Protein AF-A0A1H0BKD2-F1 (afdb_monomer)

Secondary structure (DSSP, 8-state):
-HHHHHHHHHHHHHHHS-------SHHHHHHHHHHHHHS-----HHHHHHHHHHHHHHHHHHHHHHHHHHHHHHHHHHHHHHHHHHHHHHHHHHHHHHHHHHHHHHHHHHHHHHHHHHHHHHHHHHHHHHHHHHHHHHHHHHHHHTSSS--------------------------TT--EEEETTTEEE-TTSTTGGG---EEEEESSHHHHHHTT-BPPP-

Radius of gyration: 58.03 Å; Cα contacts (8 Å, |Δi|>4): 80; chains: 1; bounding box: 149×28×132 Å

Solvent-accessible surface area (backbone atoms only — not comparable to full-atom values): 13424 Å² total; per-residue (Å²): 113,69,69,61,55,54,51,54,52,51,54,49,52,61,63,68,72,64,76,83,80,94,76,78,83,63,62,62,58,53,52,54,50,53,53,52,52,69,76,60,69,89,83,50,76,65,58,55,52,52,49,50,54,52,48,53,52,48,52,55,50,52,50,56,50,48,55,51,49,53,51,53,50,54,51,49,51,54,48,51,52,51,50,54,53,50,54,54,51,50,51,52,52,49,55,51,51,54,54,49,51,53,51,52,56,51,51,53,55,50,51,54,51,51,54,51,50,52,58,50,52,52,54,51,50,54,52,49,52,52,52,49,56,50,50,53,53,54,50,52,52,56,52,61,72,60,66,83,72,80,92,75,90,80,92,82,82,88,82,87,84,87,82,87,81,89,83,85,85,88,84,67,95,66,66,80,84,28,69,24,42,27,30,78,87,41,33,44,32,46,80,89,43,100,55,37,90,73,63,81,58,67,74,46,62,26,81,45,70,66,60,34,44,75,73,64,28,38,77,72,85,131

InterPro domains:
  IPR060390 ArfC-like, C-terminal domain [PF27542] (180-218)

Structure (mmCIF, N/CA/C/O backbone):
data_AF-A0A1H0BKD2-F1
#
_entry.id   AF-A0A1H0BKD2-F1
#
loop_
_atom_site.group_PDB
_atom_site.id
_atom_site.type_symbol
_atom_site.label_atom_id
_atom_site.label_alt_id
_atom_site.label_comp_id
_atom_site.label_asym_id
_atom_site.label_entity_id
_atom_site.label_seq_id
_atom_site.pdbx_PDB_ins_code
_atom_site.Cartn_x
_atom_site.Cartn_y
_atom_site.Cartn_z
_atom_site.occupancy
_atom_site.B_iso_or_equiv
_atom_site.auth_seq_id
_atom_site.auth_comp_id
_atom_site.auth_asym_id
_atom_site.auth_atom_id
_atom_site.pdbx_PDB_model_num
ATOM 1 N N . MET A 1 1 ? 57.795 -5.519 -47.478 1.00 57.06 1 MET A N 1
ATOM 2 C CA . MET A 1 1 ? 59.117 -5.162 -46.909 1.00 57.06 1 MET A CA 1
ATOM 3 C C . MET A 1 1 ? 60.294 -5.663 -47.746 1.00 57.06 1 MET A C 1
ATOM 5 O O . MET A 1 1 ? 61.177 -4.866 -48.020 1.00 57.06 1 MET A O 1
ATOM 9 N N . ILE A 1 2 ? 60.297 -6.916 -48.220 1.00 66.31 2 ILE A N 1
ATOM 10 C CA . ILE A 1 2 ? 61.427 -7.507 -48.975 1.00 66.31 2 ILE A CA 1
ATOM 11 C C . ILE A 1 2 ? 61.772 -6.728 -50.264 1.00 66.31 2 ILE A C 1
ATOM 13 O O . ILE A 1 2 ? 62.941 -6.483 -50.533 1.00 66.31 2 ILE A O 1
ATOM 17 N N . GLY A 1 3 ? 60.774 -6.238 -51.012 1.00 65.62 3 GLY A N 1
ATOM 18 C CA . GLY A 1 3 ? 61.014 -5.465 -52.244 1.00 65.62 3 GLY A CA 1
ATOM 19 C C . GLY A 1 3 ? 61.706 -4.107 -52.041 1.00 65.62 3 GLY A C 1
ATOM 20 O O . GLY A 1 3 ? 62.496 -3.697 -52.884 1.00 65.62 3 GLY A O 1
ATOM 21 N N . LEU A 1 4 ? 61.474 -3.435 -50.905 1.00 68.62 4 LEU A N 1
ATOM 22 C CA . LEU A 1 4 ? 62.118 -2.152 -50.574 1.00 68.62 4 LEU A CA 1
ATOM 23 C C . LEU A 1 4 ? 63.604 -2.339 -50.244 1.00 68.62 4 LEU A C 1
ATOM 25 O O . LEU A 1 4 ? 64.438 -1.530 -50.642 1.00 68.62 4 LEU A O 1
ATOM 29 N N . ILE A 1 5 ? 63.928 -3.440 -49.562 1.00 75.25 5 ILE A N 1
ATOM 30 C CA . ILE A 1 5 ? 65.300 -3.789 -49.182 1.00 75.25 5 ILE A CA 1
ATOM 31 C C . ILE A 1 5 ? 66.110 -4.167 -50.428 1.00 75.25 5 ILE A C 1
ATOM 33 O O . ILE A 1 5 ? 67.219 -3.672 -50.602 1.00 75.25 5 ILE A O 1
ATOM 37 N N . VAL A 1 6 ? 65.539 -4.962 -51.340 1.00 77.12 6 VAL A N 1
ATOM 38 C CA . VAL A 1 6 ? 66.205 -5.348 -52.599 1.00 77.12 6 VAL A CA 1
ATOM 39 C C . VAL A 1 6 ? 66.411 -4.138 -53.525 1.00 77.12 6 VAL A C 1
ATOM 41 O O . VAL A 1 6 ? 67.468 -4.014 -54.143 1.00 77.12 6 VAL A O 1
ATOM 44 N N . GLY A 1 7 ? 65.451 -3.206 -53.572 1.00 76.12 7 GLY A N 1
ATOM 45 C CA . GLY A 1 7 ? 65.563 -1.974 -54.362 1.00 76.12 7 GLY A CA 1
ATOM 46 C C . GLY A 1 7 ? 66.660 -1.020 -53.869 1.00 76.12 7 GLY A C 1
ATOM 47 O O . GLY A 1 7 ? 67.439 -0.511 -54.675 1.00 76.12 7 GLY A O 1
ATOM 48 N N . LEU A 1 8 ? 66.776 -0.822 -52.551 1.00 76.31 8 LEU A N 1
ATOM 49 C CA . LEU A 1 8 ? 67.842 -0.006 -51.949 1.00 76.31 8 LEU A CA 1
ATOM 50 C C . LEU A 1 8 ? 69.232 -0.622 -52.153 1.00 76.31 8 LEU A C 1
ATOM 52 O O . LEU A 1 8 ? 70.200 0.100 -52.398 1.00 76.31 8 LEU A O 1
ATOM 56 N N . LEU A 1 9 ? 69.325 -1.953 -52.104 1.00 76.00 9 LEU A N 1
ATOM 57 C CA . LEU A 1 9 ? 70.583 -2.675 -52.285 1.00 76.00 9 LEU A CA 1
ATOM 58 C C . LEU A 1 9 ? 71.091 -2.574 -53.734 1.00 76.00 9 LEU A C 1
ATOM 60 O O . LEU A 1 9 ? 72.276 -2.333 -53.955 1.00 76.00 9 LEU A O 1
ATOM 64 N N . LEU A 1 10 ? 70.195 -2.648 -54.725 1.00 72.44 10 LEU A N 1
ATOM 65 C CA . LEU A 1 10 ? 70.534 -2.424 -56.137 1.00 72.44 10 LEU A CA 1
ATOM 66 C C . LEU A 1 10 ? 70.963 -0.974 -56.420 1.00 72.44 10 LEU A C 1
ATOM 68 O O . LEU A 1 10 ? 71.927 -0.754 -57.153 1.00 72.44 10 LEU A O 1
ATOM 72 N N . LEU A 1 11 ? 70.312 0.016 -55.800 1.00 66.75 11 LEU A N 1
ATOM 73 C CA . LEU A 1 11 ? 70.680 1.435 -55.923 1.00 66.75 11 LEU A CA 1
ATOM 74 C C . LEU A 1 11 ? 72.071 1.747 -55.351 1.00 66.75 11 LEU A C 1
ATOM 76 O O . LEU A 1 11 ? 72.800 2.578 -55.903 1.00 66.75 11 LEU A O 1
ATOM 80 N N . LEU A 1 12 ? 72.458 1.071 -54.268 1.00 70.62 12 LEU A N 1
ATOM 81 C CA . LEU A 1 12 ? 73.800 1.181 -53.697 1.00 70.62 12 LEU A CA 1
ATOM 82 C C . LEU A 1 12 ? 74.860 0.519 -54.587 1.00 70.62 12 LEU A C 1
ATOM 84 O O . LEU A 1 12 ? 75.920 1.106 -54.799 1.00 70.62 12 LEU A O 1
ATOM 88 N N . ILE A 1 13 ? 74.566 -0.646 -55.172 1.00 69.12 13 ILE A N 1
ATOM 89 C CA . ILE A 1 13 ? 75.492 -1.352 -56.078 1.00 69.12 13 ILE A CA 1
ATOM 90 C C . ILE A 1 13 ? 75.766 -0.534 -57.354 1.00 69.12 13 ILE A C 1
ATOM 92 O O . ILE A 1 13 ? 76.911 -0.468 -57.813 1.00 69.12 13 ILE A O 1
ATOM 96 N N . VAL A 1 14 ? 74.746 0.143 -57.895 1.00 64.19 14 VAL A N 1
ATOM 97 C CA . VAL A 1 14 ? 74.894 1.026 -59.066 1.00 64.19 14 VAL A CA 1
ATOM 98 C C . VAL A 1 14 ? 75.714 2.281 -58.735 1.00 64.19 14 VAL A C 1
ATOM 100 O O . VAL A 1 14 ? 76.524 2.704 -59.558 1.00 64.19 14 VAL A O 1
ATOM 103 N N . ASN A 1 15 ? 75.576 2.843 -57.527 1.00 61.72 15 ASN A N 1
ATOM 104 C CA . ASN A 1 15 ? 76.390 3.985 -57.085 1.00 61.72 15 ASN A CA 1
ATOM 105 C C . ASN A 1 15 ? 77.856 3.614 -56.807 1.00 61.72 15 ASN A C 1
ATOM 107 O O . ASN A 1 15 ? 78.749 4.421 -57.061 1.00 61.72 15 ASN A O 1
ATOM 111 N N . LEU A 1 16 ? 78.122 2.402 -56.312 1.00 57.78 16 LEU A N 1
ATOM 112 C CA . LEU A 1 16 ? 79.478 1.951 -55.973 1.00 57.78 16 LEU A CA 1
ATOM 113 C C . LEU A 1 16 ? 80.294 1.490 -57.193 1.00 57.78 16 LEU A C 1
ATOM 115 O O . LEU A 1 16 ? 81.519 1.574 -57.162 1.00 57.78 16 LEU A O 1
ATOM 119 N N . SER A 1 17 ? 79.649 1.050 -58.281 1.00 55.25 17 SER A N 1
ATOM 120 C CA . SER A 1 17 ? 80.357 0.519 -59.464 1.00 55.25 17 SER A CA 1
ATOM 121 C C . SER A 1 17 ? 80.883 1.577 -60.444 1.00 55.25 17 SER A C 1
ATOM 123 O O . SER A 1 17 ? 81.628 1.231 -61.356 1.00 55.25 17 SER A O 1
ATOM 125 N N . PHE A 1 18 ? 80.550 2.862 -60.285 1.00 53.88 18 PHE A N 1
ATOM 126 C CA . PHE A 1 18 ? 80.993 3.920 -61.207 1.00 53.88 18 PHE A CA 1
ATOM 127 C C . PHE A 1 18 ? 81.775 5.026 -60.495 1.00 53.88 18 PHE A C 1
ATOM 129 O O . PHE A 1 18 ? 81.387 6.193 -60.448 1.00 53.88 18 PHE A O 1
ATOM 136 N N . GLY A 1 19 ? 82.941 4.645 -59.975 1.00 48.97 19 GLY A N 1
ATOM 137 C CA . GLY A 1 19 ? 83.979 5.583 -59.570 1.00 48.97 19 GLY A CA 1
ATOM 138 C C . GLY A 1 19 ? 84.607 6.295 -60.775 1.00 48.97 19 GLY A C 1
ATOM 139 O O . GLY A 1 19 ? 85.111 5.653 -61.688 1.00 48.97 19 GLY A O 1
ATOM 140 N N . LYS A 1 20 ? 84.595 7.634 -60.718 1.00 54.91 20 LYS A N 1
ATOM 141 C CA . LYS A 1 20 ? 85.419 8.601 -61.474 1.00 54.91 20 LYS A CA 1
ATOM 142 C C . LYS A 1 20 ? 85.457 8.438 -63.004 1.00 54.91 20 LYS A C 1
ATOM 144 O O . LYS A 1 20 ? 86.339 7.790 -63.547 1.00 54.91 20 LYS A O 1
ATOM 149 N N . ASN A 1 21 ? 84.599 9.188 -63.706 1.00 46.19 21 ASN A N 1
ATOM 150 C CA . ASN A 1 21 ? 85.052 9.955 -64.875 1.00 46.19 21 ASN A CA 1
ATOM 151 C C . ASN A 1 21 ? 84.076 11.077 -65.263 1.00 46.19 21 ASN A C 1
ATOM 153 O O . ASN A 1 21 ? 82.856 10.898 -65.292 1.00 46.19 21 ASN A O 1
ATOM 157 N N . SER A 1 22 ? 84.656 12.241 -65.548 1.00 52.69 22 SER A N 1
ATOM 158 C CA . SER A 1 22 ? 84.021 13.494 -65.949 1.00 52.69 22 SER A CA 1
ATOM 159 C C . SER A 1 22 ? 83.354 13.393 -67.323 1.00 52.69 22 SER A C 1
ATOM 161 O O . SER A 1 22 ? 84.058 13.202 -68.310 1.00 52.69 22 SER A O 1
ATOM 163 N N . PHE A 1 23 ? 82.033 13.587 -67.418 1.00 45.12 23 PHE A N 1
ATOM 164 C CA . PHE A 1 23 ? 81.397 14.133 -68.628 1.00 45.12 23 PHE A CA 1
ATOM 165 C C . PHE A 1 23 ? 79.956 14.588 -68.343 1.00 45.12 23 PHE A C 1
ATOM 167 O O . PHE A 1 23 ? 79.174 13.877 -67.709 1.00 45.12 23 PHE A O 1
ATOM 174 N N . GLY A 1 24 ? 79.641 15.810 -68.772 1.00 52.25 24 GLY A N 1
ATOM 175 C CA . GLY A 1 24 ? 78.514 16.613 -68.305 1.00 52.25 24 GLY A CA 1
ATOM 176 C C . GLY A 1 24 ? 77.117 16.196 -68.775 1.00 52.25 24 GLY A C 1
ATOM 177 O O . GLY A 1 24 ? 76.933 15.596 -69.830 1.00 52.25 24 GLY A O 1
ATOM 178 N N . ILE A 1 25 ? 76.141 16.594 -67.949 1.00 53.69 25 ILE A N 1
ATOM 179 C CA . ILE A 1 25 ? 74.725 16.938 -68.211 1.00 53.69 25 ILE A CA 1
ATOM 180 C C . ILE A 1 25 ? 73.815 15.846 -68.826 1.00 53.69 25 ILE A C 1
ATOM 182 O O . ILE A 1 25 ? 72.620 15.837 -68.548 1.00 53.69 25 ILE A O 1
ATOM 186 N N . LYS A 1 26 ? 74.328 14.836 -69.537 1.00 55.56 26 LYS A N 1
ATOM 187 C CA . LYS A 1 26 ? 73.502 13.784 -70.169 1.00 55.56 26 LYS A CA 1
ATOM 188 C C . LYS A 1 26 ? 73.184 12.584 -69.262 1.00 55.56 26 LYS A C 1
ATOM 190 O O . LYS A 1 26 ? 72.248 11.845 -69.543 1.00 55.56 26 LYS A O 1
ATOM 195 N N . ARG A 1 27 ? 73.915 12.393 -68.154 1.00 54.41 27 ARG A N 1
ATOM 196 C CA . ARG A 1 27 ? 73.705 11.263 -67.217 1.00 54.41 27 ARG A CA 1
ATOM 197 C C . ARG A 1 27 ? 72.575 11.495 -66.205 1.00 54.41 27 ARG A C 1
ATOM 199 O O . ARG A 1 27 ? 71.895 10.544 -65.835 1.00 54.41 27 ARG A O 1
ATOM 206 N N . SER A 1 28 ? 72.333 12.751 -65.820 1.00 52.06 28 SER A N 1
ATOM 207 C CA . SER A 1 28 ? 71.240 13.117 -64.905 1.00 52.06 28 SER A CA 1
ATOM 208 C C . SER A 1 28 ? 69.866 12.912 -65.559 1.00 52.06 28 SER A C 1
ATOM 210 O O . SER A 1 28 ? 68.976 12.314 -64.964 1.00 52.06 28 SER A O 1
ATOM 212 N N . ALA A 1 29 ? 69.727 13.278 -66.839 1.00 54.88 29 ALA A N 1
ATOM 213 C CA . ALA A 1 29 ? 68.486 13.080 -67.589 1.00 54.88 29 ALA A CA 1
ATOM 214 C C . ALA A 1 29 ? 68.125 11.593 -67.785 1.00 54.88 29 ALA A C 1
ATOM 216 O O . ALA A 1 29 ? 66.951 11.238 -67.721 1.00 54.88 29 ALA A O 1
ATOM 217 N N . LEU A 1 30 ? 69.119 10.709 -67.960 1.00 54.69 30 LEU A N 1
ATOM 218 C CA . LEU A 1 30 ? 68.889 9.269 -68.135 1.00 54.69 30 LEU A CA 1
ATOM 219 C C . LEU A 1 30 ? 68.480 8.577 -66.819 1.00 54.69 30 LEU A C 1
ATOM 221 O O . LEU A 1 30 ? 67.595 7.726 -66.829 1.00 54.69 30 LEU A O 1
ATOM 225 N N . MET A 1 31 ? 69.060 8.979 -65.681 1.00 56.47 31 MET A N 1
ATOM 226 C CA . MET A 1 31 ? 68.651 8.476 -64.359 1.00 56.47 31 MET A CA 1
ATOM 227 C C . MET A 1 31 ? 67.275 9.002 -63.933 1.00 56.47 31 MET A C 1
ATOM 229 O O . MET A 1 31 ? 66.485 8.247 -63.373 1.00 56.47 31 MET A O 1
ATOM 233 N N . ILE A 1 32 ? 66.939 10.255 -64.256 1.00 57.44 32 ILE A N 1
ATOM 234 C CA . ILE A 1 32 ? 65.598 10.811 -64.008 1.00 57.44 32 ILE A CA 1
ATOM 235 C C . ILE A 1 32 ? 64.547 10.129 -64.909 1.00 57.44 32 ILE A C 1
ATOM 237 O O . ILE A 1 32 ? 63.434 9.859 -64.453 1.00 57.44 32 ILE A O 1
ATOM 241 N N . CYS A 1 33 ? 64.900 9.749 -66.145 1.00 54.16 33 CYS A N 1
ATOM 242 C CA . CYS A 1 33 ? 64.035 8.933 -67.010 1.00 54.16 33 CYS A CA 1
ATOM 243 C C . CYS A 1 33 ? 63.844 7.501 -66.478 1.00 54.16 33 CYS A C 1
ATOM 245 O O . CYS A 1 33 ? 62.739 6.976 -66.518 1.00 54.16 33 CYS A O 1
ATOM 247 N N . LEU A 1 34 ? 64.878 6.864 -65.922 1.00 54.22 34 LEU A N 1
ATOM 248 C CA . LEU A 1 34 ? 64.745 5.512 -65.362 1.00 54.22 34 LEU A CA 1
ATOM 249 C C . LEU A 1 34 ? 63.949 5.486 -64.047 1.00 54.22 34 LEU A C 1
ATOM 251 O O . LEU A 1 34 ? 63.178 4.554 -63.826 1.00 54.22 34 LEU A O 1
ATOM 255 N N . ILE A 1 35 ? 64.060 6.526 -63.213 1.00 56.22 35 ILE A N 1
ATOM 256 C CA . ILE A 1 35 ? 63.243 6.673 -61.996 1.00 56.22 35 ILE A CA 1
ATOM 257 C C . ILE A 1 35 ? 61.772 6.961 -62.350 1.00 56.22 35 ILE A C 1
ATOM 259 O O . ILE A 1 35 ? 60.874 6.405 -61.720 1.00 56.22 35 ILE A O 1
ATOM 263 N N . SER A 1 36 ? 61.502 7.755 -63.393 1.00 54.09 36 SER A N 1
ATOM 264 C CA . SER A 1 36 ? 60.128 8.019 -63.860 1.00 54.09 36 SER A CA 1
ATOM 265 C C . SER A 1 36 ? 59.484 6.833 -64.590 1.00 54.09 36 SER A C 1
ATOM 267 O O . SER A 1 36 ? 58.270 6.669 -64.510 1.00 54.09 36 SER A O 1
ATOM 269 N N . VAL A 1 37 ? 60.272 5.944 -65.205 1.00 53.44 37 VAL A N 1
ATOM 270 C CA . VAL A 1 37 ? 59.779 4.665 -65.752 1.00 53.44 37 VAL A CA 1
ATOM 271 C C . VAL A 1 37 ? 59.510 3.636 -64.640 1.00 53.44 37 VAL A C 1
ATOM 273 O O . VAL A 1 37 ? 58.544 2.880 -64.734 1.00 53.44 37 VAL A O 1
ATOM 276 N N . PHE A 1 38 ? 60.275 3.644 -63.540 1.00 50.50 38 PHE A N 1
ATOM 277 C CA . PHE A 1 38 ? 60.023 2.759 -62.388 1.00 50.50 38 PHE A CA 1
ATOM 278 C C . PHE A 1 38 ? 58.846 3.200 -61.502 1.00 50.50 38 PHE A C 1
ATOM 280 O O . PHE A 1 38 ? 58.192 2.353 -60.899 1.00 50.50 38 PHE A O 1
ATOM 287 N N . LEU A 1 39 ? 58.528 4.497 -61.459 1.00 53.88 39 LEU A N 1
ATOM 288 C CA . LEU A 1 39 ? 57.290 5.015 -60.850 1.00 53.88 39 LEU A CA 1
ATOM 289 C C . LEU A 1 39 ? 56.074 4.909 -61.794 1.00 53.88 39 LEU A C 1
ATOM 291 O O . LEU A 1 39 ? 54.953 5.198 -61.3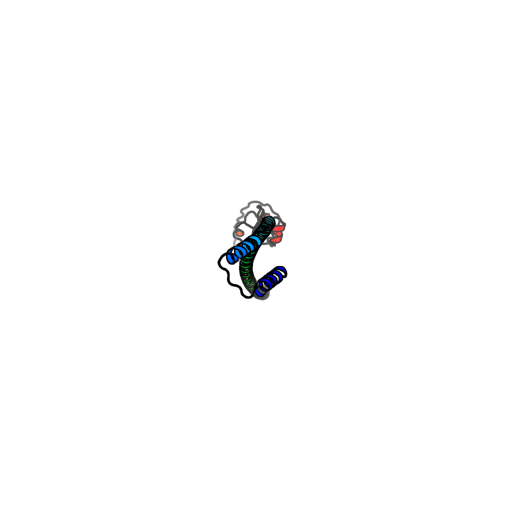82 1.00 53.88 39 LEU A O 1
ATOM 295 N N . GLY A 1 40 ? 56.297 4.504 -63.050 1.00 54.25 40 GLY A N 1
ATOM 296 C CA . GLY A 1 40 ? 55.325 4.550 -64.144 1.00 54.25 40 GLY A CA 1
ATOM 297 C C . GLY A 1 40 ? 54.870 3.194 -64.690 1.00 54.25 40 GLY A C 1
ATOM 298 O O . GLY A 1 40 ? 54.300 3.158 -65.778 1.00 54.25 40 GLY A O 1
ATOM 299 N N . THR A 1 41 ? 55.084 2.079 -63.983 1.00 54.94 41 THR A N 1
ATOM 300 C CA . THR A 1 41 ? 54.503 0.781 -64.377 1.00 54.94 41 THR A CA 1
ATOM 301 C C . THR A 1 41 ? 53.332 0.427 -63.471 1.00 54.94 41 THR A C 1
ATOM 303 O O . THR A 1 41 ? 53.467 0.116 -62.290 1.00 54.94 41 THR A O 1
ATOM 306 N N . GLY A 1 42 ? 52.142 0.563 -64.052 1.00 58.00 42 GLY A N 1
ATOM 307 C CA . GLY A 1 42 ? 50.871 0.332 -63.399 1.00 58.00 42 GLY A CA 1
ATOM 308 C C . GLY A 1 42 ? 50.678 -1.104 -62.923 1.00 58.00 42 GLY A C 1
ATOM 309 O O . GLY A 1 42 ? 50.984 -2.064 -63.619 1.00 58.00 42 GLY A O 1
ATOM 310 N N . CYS A 1 43 ? 50.101 -1.207 -61.730 1.00 46.97 43 CYS A N 1
ATOM 311 C CA . CYS A 1 43 ? 49.046 -2.138 -61.336 1.00 46.97 43 CYS A CA 1
ATOM 312 C C . CYS A 1 43 ? 48.654 -1.670 -59.921 1.00 46.97 43 CYS A C 1
ATOM 314 O O . CYS A 1 43 ? 49.444 -1.771 -58.993 1.00 46.97 43 CYS A O 1
ATOM 316 N N . SER A 1 44 ? 47.493 -1.091 -59.649 1.00 57.03 44 SER A N 1
ATOM 317 C CA . SER A 1 44 ? 46.191 -1.568 -60.074 1.00 57.03 44 SER A CA 1
ATOM 318 C C . SER A 1 44 ? 45.166 -0.533 -59.590 1.00 57.03 44 SER A C 1
ATOM 320 O O . SER A 1 44 ? 44.941 -0.422 -58.385 1.00 57.03 44 SER A O 1
ATOM 322 N N . ALA A 1 45 ? 44.574 0.236 -60.511 1.00 59.34 45 ALA A N 1
ATOM 323 C CA . ALA A 1 45 ? 43.415 1.081 -60.202 1.00 59.34 45 ALA A CA 1
ATOM 324 C C . ALA A 1 45 ? 42.268 0.244 -59.591 1.00 59.34 45 ALA A C 1
ATOM 326 O O . ALA A 1 45 ? 41.505 0.731 -58.760 1.00 59.34 45 ALA A O 1
ATOM 327 N N . ASP A 1 46 ? 42.219 -1.052 -59.920 1.00 65.19 46 ASP A N 1
ATOM 328 C CA . ASP A 1 46 ? 41.294 -2.013 -59.323 1.00 65.19 46 ASP A CA 1
ATOM 329 C C . ASP A 1 46 ? 41.610 -2.298 -57.847 1.00 65.19 46 ASP A C 1
ATOM 331 O O . ASP A 1 46 ? 40.697 -2.317 -57.027 1.00 65.19 46 ASP A O 1
ATOM 335 N N . LYS A 1 47 ? 42.884 -2.462 -57.449 1.00 77.94 47 LYS A N 1
ATOM 336 C CA . LYS A 1 47 ? 43.240 -2.638 -56.024 1.00 77.94 47 LYS A CA 1
ATOM 337 C C . LYS A 1 47 ? 42.930 -1.399 -55.191 1.00 77.94 47 LYS A C 1
ATOM 339 O O . LYS A 1 47 ? 42.459 -1.556 -54.068 1.00 77.94 47 LYS A O 1
ATOM 344 N N . THR A 1 48 ? 43.176 -0.193 -55.705 1.00 78.94 48 THR A N 1
ATOM 345 C CA . THR A 1 48 ? 42.817 1.044 -54.990 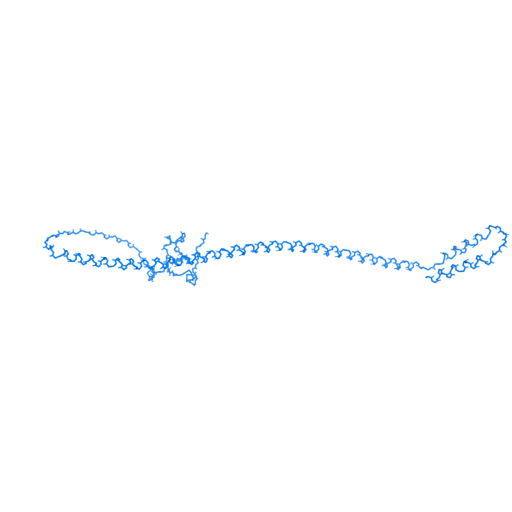1.00 78.94 48 THR A CA 1
ATOM 346 C C . THR A 1 48 ? 41.302 1.215 -54.890 1.00 78.94 48 THR A C 1
ATOM 348 O O . THR A 1 48 ? 40.812 1.566 -53.820 1.00 78.94 48 THR A O 1
ATOM 351 N N . ALA A 1 49 ? 40.537 0.883 -55.935 1.00 81.31 49 ALA A N 1
ATOM 352 C CA . ALA A 1 49 ? 39.073 0.895 -55.884 1.00 81.31 49 ALA A CA 1
ATOM 353 C C . ALA A 1 49 ? 38.497 -0.150 -54.906 1.00 81.31 49 ALA A C 1
ATOM 355 O O . ALA A 1 49 ? 37.572 0.154 -54.151 1.00 81.31 49 ALA A O 1
ATOM 356 N N . ILE A 1 50 ? 39.058 -1.365 -54.869 1.00 87.12 50 ILE A N 1
ATOM 357 C CA . ILE A 1 50 ? 38.668 -2.413 -53.910 1.00 87.12 50 ILE A CA 1
ATOM 358 C C . ILE A 1 50 ? 38.967 -1.968 -52.475 1.00 87.12 50 ILE A C 1
ATOM 360 O O . ILE A 1 50 ? 38.115 -2.130 -51.600 1.00 87.12 50 ILE A O 1
ATOM 364 N N . LEU A 1 51 ? 40.143 -1.378 -52.240 1.00 89.00 51 LEU A N 1
ATOM 365 C CA . LEU A 1 51 ? 40.539 -0.889 -50.922 1.00 89.00 51 LEU A CA 1
ATOM 366 C C . LEU A 1 51 ? 39.637 0.261 -50.454 1.00 89.00 51 LEU A C 1
ATOM 368 O O . LEU A 1 51 ? 39.1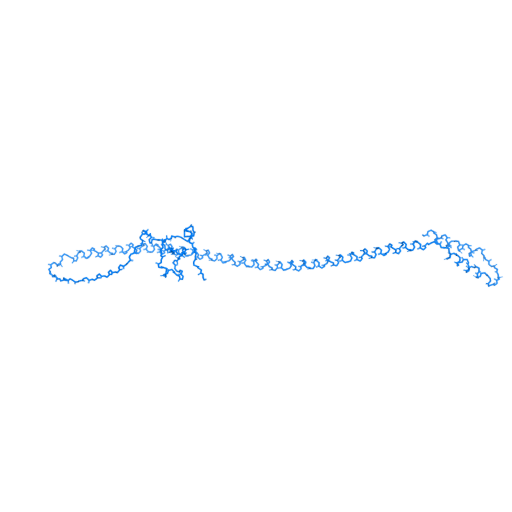67 0.229 -49.320 1.00 89.00 51 LEU A O 1
ATOM 372 N N . ASN A 1 52 ? 39.321 1.217 -51.333 1.00 88.00 52 ASN A N 1
ATOM 373 C CA . ASN A 1 52 ? 38.389 2.307 -51.028 1.00 88.00 52 ASN A CA 1
ATOM 374 C C . ASN A 1 52 ? 36.983 1.775 -50.717 1.00 88.00 52 ASN A C 1
ATOM 376 O O . ASN A 1 52 ? 36.395 2.151 -49.711 1.00 88.00 52 ASN A O 1
ATOM 380 N N . LYS A 1 53 ? 36.481 0.800 -51.485 1.00 92.94 53 LYS A N 1
ATOM 381 C CA . LYS A 1 53 ? 35.187 0.153 -51.209 1.00 92.94 53 LYS A CA 1
ATOM 382 C C . LYS A 1 53 ? 35.169 -0.584 -49.863 1.00 92.94 53 LYS A C 1
ATOM 384 O O . LYS A 1 53 ? 34.144 -0.607 -49.179 1.00 92.94 53 LYS A O 1
ATOM 389 N N . GLN A 1 54 ? 36.277 -1.223 -49.480 1.00 94.38 54 GLN A N 1
ATOM 390 C CA . GLN A 1 54 ? 36.418 -1.842 -48.159 1.00 94.38 54 GLN A CA 1
ATOM 391 C C . GLN A 1 54 ? 36.461 -0.792 -47.046 1.00 94.38 54 GLN A C 1
ATOM 393 O O . GLN A 1 54 ? 35.817 -0.989 -46.015 1.00 94.38 54 GLN A O 1
ATOM 398 N N . LEU A 1 55 ? 37.167 0.317 -47.268 1.00 93.88 55 LEU A N 1
ATOM 399 C CA . LEU A 1 55 ? 37.243 1.440 -46.342 1.00 93.88 55 LEU A CA 1
ATOM 400 C C . LEU A 1 55 ? 35.863 2.080 -46.129 1.00 93.88 55 LEU A C 1
ATOM 402 O O . LEU A 1 55 ? 35.438 2.208 -44.986 1.00 93.88 55 LEU A O 1
ATOM 406 N N . ASP A 1 56 ? 35.110 2.357 -47.195 1.00 93.06 56 ASP A N 1
ATOM 407 C CA . ASP A 1 56 ? 33.743 2.897 -47.117 1.00 93.06 56 ASP A CA 1
ATOM 408 C C . ASP A 1 56 ? 32.803 1.957 -46.352 1.00 93.06 56 ASP A C 1
ATOM 410 O O . ASP A 1 56 ? 32.000 2.385 -45.519 1.00 93.06 56 ASP A O 1
ATOM 414 N N . LYS A 1 57 ? 32.929 0.642 -46.584 1.00 96.00 57 LYS A N 1
ATOM 415 C CA . LYS A 1 57 ? 32.162 -0.364 -45.841 1.00 96.00 57 LYS A CA 1
ATOM 416 C C . LYS A 1 57 ? 32.510 -0.343 -44.351 1.00 96.00 57 LYS A C 1
ATOM 418 O O . LYS A 1 57 ? 31.606 -0.471 -43.521 1.00 96.00 57 LYS A O 1
ATOM 423 N N . GLN A 1 58 ? 33.788 -0.193 -44.004 1.00 95.06 58 GLN A N 1
ATOM 424 C CA . GLN A 1 58 ? 34.210 -0.064 -42.610 1.00 95.06 58 GLN A CA 1
ATOM 425 C C . GLN A 1 58 ? 33.710 1.238 -41.984 1.00 95.06 58 GLN A C 1
ATOM 427 O O . GLN A 1 58 ? 33.160 1.187 -40.889 1.00 95.06 58 GLN A O 1
ATOM 432 N N . ILE A 1 59 ? 33.802 2.369 -42.688 1.00 95.62 59 ILE A N 1
ATOM 433 C CA . ILE A 1 59 ? 33.279 3.665 -42.232 1.00 95.62 59 ILE A CA 1
ATOM 434 C C . ILE A 1 59 ? 31.775 3.560 -41.953 1.00 95.62 59 ILE A C 1
ATOM 436 O O . ILE A 1 59 ? 31.331 3.894 -40.858 1.00 95.62 59 ILE A O 1
ATOM 440 N N . SER A 1 60 ? 31.002 2.999 -42.888 1.00 95.44 60 SER A N 1
ATOM 441 C CA . SER A 1 60 ? 29.560 2.788 -42.705 1.00 95.44 60 SER A CA 1
ATOM 442 C C . SER A 1 60 ? 29.247 1.865 -41.523 1.00 95.44 60 SER A C 1
ATOM 444 O O . SER A 1 60 ? 28.296 2.100 -40.778 1.00 95.44 60 SER A O 1
ATOM 446 N N . THR A 1 61 ? 30.044 0.812 -41.330 1.00 96.81 61 THR A N 1
ATOM 447 C CA . THR A 1 61 ? 29.869 -0.113 -40.201 1.00 96.81 61 THR A CA 1
ATOM 448 C C . THR A 1 61 ? 30.165 0.583 -38.876 1.00 96.81 61 THR A C 1
ATOM 450 O O . THR A 1 61 ? 29.372 0.469 -37.946 1.00 96.81 61 THR A O 1
ATOM 453 N N . ASN A 1 62 ? 31.257 1.342 -38.801 1.00 95.25 62 ASN A N 1
ATOM 454 C CA . ASN A 1 62 ? 31.644 2.084 -37.606 1.00 95.25 62 ASN A CA 1
ATOM 455 C C . ASN A 1 62 ? 30.625 3.171 -37.261 1.00 95.25 62 ASN A C 1
ATOM 457 O O . ASN A 1 62 ? 30.295 3.329 -36.092 1.00 95.25 62 ASN A O 1
ATOM 461 N N . GLN A 1 63 ? 30.058 3.853 -38.258 1.00 97.12 63 GLN A N 1
ATOM 462 C CA . GLN A 1 63 ? 28.989 4.824 -38.035 1.00 97.12 63 GLN A CA 1
ATOM 463 C C . GLN A 1 63 ? 27.737 4.158 -37.447 1.00 97.12 63 GLN A C 1
ATOM 465 O O . GLN A 1 63 ? 27.228 4.607 -36.427 1.00 97.12 63 GLN A O 1
ATOM 470 N N . LYS A 1 64 ? 27.309 3.012 -37.997 1.00 97.44 64 LYS A N 1
ATOM 471 C CA . LYS A 1 64 ? 26.193 2.231 -37.429 1.00 97.44 64 LYS A CA 1
ATOM 472 C C . LYS A 1 64 ? 26.467 1.743 -36.008 1.00 97.44 64 LYS A C 1
ATOM 474 O O . LYS A 1 64 ? 25.535 1.613 -35.220 1.00 97.44 64 LYS A O 1
ATOM 479 N N . LEU A 1 65 ? 27.715 1.390 -35.699 1.00 97.44 65 LEU A N 1
ATOM 480 C CA . LEU A 1 65 ? 28.108 1.008 -34.343 1.00 97.44 65 LEU A CA 1
ATOM 481 C C . LEU A 1 65 ? 28.047 2.207 -33.396 1.00 97.44 65 LEU A C 1
ATOM 483 O O . LEU A 1 65 ? 27.552 2.052 -32.286 1.00 97.44 65 LEU A O 1
ATOM 487 N N . LEU A 1 66 ? 28.479 3.384 -33.848 1.00 96.81 66 LEU A N 1
ATOM 488 C CA . LEU A 1 66 ? 28.423 4.623 -33.078 1.00 96.81 66 LEU A CA 1
ATOM 489 C C . LEU A 1 66 ? 26.973 5.039 -32.786 1.00 96.81 66 LEU A C 1
ATOM 491 O O . LEU A 1 66 ? 26.645 5.321 -31.639 1.00 96.81 66 LEU A O 1
ATOM 495 N N . ASP A 1 67 ? 26.077 4.950 -33.772 1.00 97.12 67 ASP A N 1
ATOM 496 C CA . ASP A 1 67 ? 24.645 5.221 -33.577 1.00 97.12 67 ASP A CA 1
ATOM 497 C C . ASP A 1 67 ? 24.011 4.261 -32.558 1.00 97.12 67 ASP A C 1
ATOM 499 O O . ASP A 1 67 ? 23.218 4.664 -31.707 1.00 97.12 67 ASP A O 1
ATOM 503 N N . LYS A 1 68 ? 24.375 2.972 -32.618 1.00 97.75 68 LYS A N 1
ATOM 504 C CA . LYS A 1 68 ? 23.915 1.973 -31.643 1.00 97.75 68 LYS A CA 1
ATOM 505 C C . LYS A 1 68 ? 24.454 2.238 -30.244 1.00 97.75 68 LYS A C 1
ATOM 507 O O . LYS A 1 68 ? 23.723 2.018 -29.284 1.00 97.75 68 LYS A O 1
ATOM 512 N N . LEU A 1 69 ? 25.708 2.671 -30.138 1.00 97.25 69 LEU A N 1
ATOM 513 C CA . LEU A 1 69 ? 26.345 2.981 -28.863 1.00 97.25 69 LEU A CA 1
ATOM 514 C C . LEU A 1 69 ? 25.662 4.182 -28.210 1.00 97.25 69 LEU A C 1
ATOM 516 O O . LEU A 1 69 ? 25.233 4.067 -27.069 1.00 97.25 69 LEU A O 1
ATOM 520 N N . ASN A 1 70 ? 25.432 5.255 -28.969 1.00 96.94 70 ASN A N 1
ATOM 521 C CA . ASN A 1 70 ? 24.700 6.426 -28.485 1.00 96.94 70 ASN A CA 1
ATOM 522 C C . ASN A 1 70 ? 23.265 6.067 -28.068 1.00 96.94 70 ASN A C 1
ATOM 524 O O . ASN A 1 70 ? 22.790 6.512 -27.030 1.00 96.94 70 ASN A O 1
ATOM 528 N N . LYS A 1 71 ? 22.565 5.223 -28.843 1.00 98.00 71 LYS A N 1
ATOM 529 C CA . LYS A 1 71 ? 21.221 4.757 -28.462 1.00 98.00 71 LYS A CA 1
ATOM 530 C C . LYS A 1 71 ? 21.250 3.986 -27.141 1.00 98.00 71 LYS A C 1
ATOM 532 O O . LYS A 1 71 ? 20.432 4.253 -26.268 1.00 98.00 71 LYS A O 1
ATOM 537 N N . ALA A 1 72 ? 22.194 3.059 -26.988 1.00 97.44 72 ALA A N 1
ATOM 538 C CA . ALA A 1 72 ? 22.350 2.291 -25.755 1.00 97.44 72 ALA A CA 1
ATOM 539 C C . ALA A 1 72 ? 22.711 3.184 -24.554 1.00 97.44 72 ALA A C 1
ATOM 541 O O . ALA A 1 72 ? 22.226 2.945 -23.454 1.00 97.44 72 ALA A O 1
ATOM 542 N N . GLU A 1 73 ? 23.517 4.226 -24.765 1.00 97.56 73 GLU A N 1
ATOM 543 C CA . GLU A 1 73 ? 23.849 5.226 -23.745 1.00 97.56 73 GLU A CA 1
ATOM 544 C C . GLU A 1 73 ? 22.597 5.985 -23.287 1.00 97.56 73 GLU A C 1
ATOM 546 O O . GLU A 1 73 ? 22.280 5.972 -22.102 1.00 97.56 73 GLU A O 1
ATOM 551 N N . THR A 1 74 ? 21.790 6.499 -24.223 1.00 97.31 74 THR A N 1
ATOM 552 C CA . THR A 1 74 ? 20.531 7.187 -23.877 1.00 97.31 74 THR A CA 1
ATOM 553 C C . THR A 1 74 ? 19.520 6.283 -23.163 1.00 97.31 74 THR A C 1
ATOM 555 O O . THR A 1 74 ? 18.795 6.731 -22.273 1.00 97.31 74 THR A O 1
ATOM 558 N N . GLU A 1 75 ? 19.459 4.998 -23.530 1.00 97.69 75 GLU A N 1
ATOM 559 C CA . GLU A 1 75 ? 18.608 4.015 -22.851 1.00 97.69 75 GLU A CA 1
ATOM 560 C C . GLU A 1 75 ? 19.093 3.758 -21.419 1.00 97.69 75 GLU A C 1
ATOM 562 O O . GLU A 1 75 ? 18.270 3.694 -20.507 1.00 97.69 75 GLU A O 1
ATOM 567 N N . ASN A 1 76 ? 20.408 3.669 -21.198 1.00 96.31 76 ASN A N 1
ATOM 568 C CA . ASN A 1 76 ? 20.985 3.533 -19.860 1.00 96.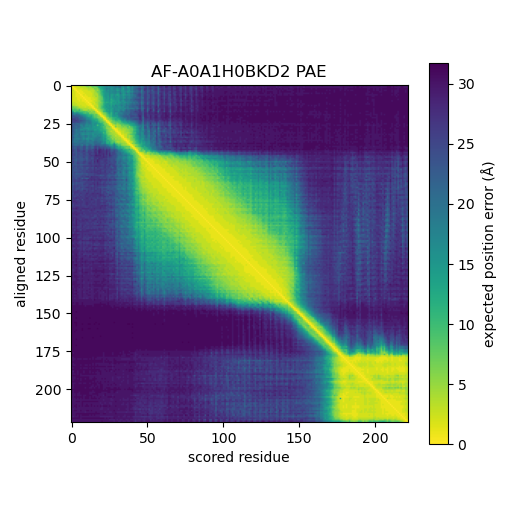31 76 ASN A CA 1
ATOM 569 C C . ASN A 1 76 ? 20.723 4.760 -18.982 1.00 96.31 76 ASN A C 1
ATOM 571 O O . ASN A 1 76 ? 20.372 4.586 -17.815 1.00 96.31 76 ASN A O 1
ATOM 575 N N . ASP A 1 77 ? 20.831 5.972 -19.527 1.00 97.31 77 ASP A N 1
ATOM 576 C CA . ASP A 1 77 ? 20.512 7.202 -18.793 1.00 97.31 77 ASP A CA 1
ATOM 577 C C . ASP A 1 77 ? 19.037 7.220 -18.376 1.00 97.31 77 ASP A C 1
ATOM 579 O O . ASP A 1 77 ? 18.711 7.428 -17.208 1.00 97.31 77 ASP A O 1
ATOM 583 N N . THR A 1 78 ? 18.143 6.873 -19.306 1.00 97.88 78 THR A N 1
ATOM 584 C CA . THR A 1 78 ? 16.698 6.782 -19.037 1.00 97.88 78 THR A CA 1
ATOM 585 C C . THR A 1 78 ? 16.384 5.727 -17.969 1.00 97.88 78 THR A C 1
ATOM 587 O O . THR A 1 78 ? 15.537 5.933 -17.098 1.00 97.88 78 THR A O 1
ATOM 590 N N . LEU A 1 79 ? 17.051 4.569 -18.022 1.00 98.00 79 LEU A N 1
ATOM 591 C CA . LEU A 1 79 ? 16.889 3.519 -17.016 1.00 98.00 79 LEU A CA 1
ATOM 592 C C . LEU A 1 79 ? 17.417 3.960 -15.649 1.00 98.00 79 LEU A C 1
ATOM 594 O O . LEU A 1 79 ? 16.776 3.672 -14.641 1.00 98.00 79 LEU A O 1
ATOM 598 N N . SER A 1 80 ? 18.539 4.677 -15.615 1.00 97.00 80 SER A N 1
ATOM 599 C CA . SER A 1 80 ? 19.117 5.239 -14.393 1.00 97.00 80 SER A CA 1
ATOM 600 C C . SER A 1 80 ? 18.159 6.230 -13.723 1.00 97.00 80 SER A C 1
ATOM 602 O O . SER A 1 80 ? 17.887 6.120 -12.527 1.00 97.00 80 SER A O 1
ATOM 604 N N . GLU A 1 81 ? 17.553 7.136 -14.497 1.00 97.44 81 GLU A N 1
ATOM 605 C CA . GLU A 1 81 ? 16.524 8.055 -13.993 1.00 97.44 81 GLU A CA 1
ATOM 606 C C . GLU A 1 81 ? 15.315 7.306 -13.422 1.00 97.44 81 GLU A C 1
ATOM 608 O O . GLU A 1 81 ? 14.831 7.627 -12.334 1.00 97.44 81 GLU A O 1
ATOM 613 N N . LYS A 1 82 ? 14.855 6.262 -14.120 1.00 98.12 82 LYS A N 1
ATOM 614 C CA . LYS A 1 82 ? 13.729 5.448 -13.656 1.00 98.12 82 LYS A CA 1
ATOM 615 C C . LYS A 1 82 ? 14.047 4.692 -12.364 1.00 98.12 82 LYS A C 1
ATOM 617 O O . LYS A 1 82 ? 13.168 4.572 -11.517 1.00 98.12 82 LYS A O 1
ATOM 622 N N . ILE A 1 83 ? 15.276 4.201 -12.203 1.00 97.94 83 ILE A N 1
ATOM 623 C CA . ILE A 1 83 ? 15.728 3.550 -10.965 1.00 97.94 83 ILE A CA 1
ATOM 624 C C . ILE A 1 83 ? 15.688 4.539 -9.800 1.00 97.94 83 ILE A C 1
ATOM 626 O O . ILE A 1 83 ? 15.148 4.197 -8.754 1.00 97.94 83 ILE A O 1
ATOM 630 N N . ASN A 1 84 ? 16.179 5.766 -9.988 1.00 97.19 84 ASN A N 1
ATOM 631 C CA . ASN A 1 84 ? 16.152 6.782 -8.931 1.00 97.19 84 ASN A CA 1
ATOM 632 C C . ASN A 1 84 ? 14.717 7.156 -8.530 1.00 97.19 84 ASN A C 1
ATOM 634 O O . ASN A 1 84 ? 14.412 7.239 -7.346 1.00 97.19 84 ASN A O 1
ATOM 638 N N . SER A 1 85 ? 13.817 7.316 -9.508 1.00 97.81 85 SER A N 1
ATOM 639 C CA . SER A 1 85 ? 12.397 7.575 -9.231 1.00 97.81 85 SER A CA 1
ATOM 640 C C . SER A 1 85 ? 11.748 6.438 -8.438 1.00 97.81 85 SER A C 1
ATOM 642 O O . SER A 1 85 ? 10.976 6.697 -7.520 1.00 97.81 85 SER A O 1
ATOM 644 N N . LEU A 1 86 ? 12.051 5.182 -8.784 1.00 98.00 86 LEU A N 1
ATOM 645 C CA . LEU A 1 86 ? 11.525 4.019 -8.066 1.00 98.00 86 LEU A CA 1
ATOM 646 C C . LEU A 1 86 ? 12.096 3.911 -6.646 1.00 98.00 86 LEU A C 1
ATOM 648 O O . LEU A 1 86 ? 11.356 3.554 -5.737 1.00 98.00 86 LEU A O 1
ATOM 652 N N . ASP A 1 87 ? 13.370 4.250 -6.446 1.00 97.75 87 ASP A N 1
ATOM 653 C CA . ASP A 1 87 ? 14.014 4.278 -5.124 1.00 97.75 87 ASP A CA 1
ATOM 654 C C . ASP A 1 87 ? 13.369 5.330 -4.203 1.00 97.75 87 ASP A C 1
ATOM 656 O O . ASP A 1 87 ? 13.147 5.086 -3.016 1.00 97.75 87 ASP A O 1
ATOM 660 N N . ASP A 1 88 ? 12.997 6.491 -4.748 1.00 97.06 88 ASP A N 1
ATOM 661 C CA . ASP A 1 88 ? 12.273 7.520 -3.997 1.00 97.06 88 ASP A CA 1
ATOM 662 C C . ASP A 1 88 ? 10.829 7.097 -3.667 1.00 97.06 88 ASP A C 1
ATOM 664 O O . ASP A 1 88 ? 10.370 7.305 -2.539 1.00 97.06 88 ASP A O 1
ATOM 668 N N . GLU A 1 89 ? 10.124 6.453 -4.605 1.00 97.75 89 GLU A N 1
ATOM 669 C CA . GLU A 1 89 ? 8.799 5.869 -4.347 1.00 97.75 89 GLU A CA 1
ATOM 670 C C . GLU A 1 89 ? 8.860 4.770 -3.273 1.00 97.75 89 GLU A C 1
ATOM 672 O O . GLU A 1 89 ? 8.011 4.732 -2.377 1.00 97.75 89 GLU A O 1
ATOM 677 N N . GLU A 1 90 ? 9.874 3.902 -3.313 1.00 97.12 90 GLU A N 1
ATOM 678 C CA . GLU A 1 90 ? 10.070 2.833 -2.330 1.00 97.12 90 GLU A CA 1
ATOM 679 C C . GLU A 1 90 ? 10.287 3.397 -0.917 1.00 97.12 90 GLU A C 1
ATOM 681 O O . GLU A 1 90 ? 9.656 2.930 0.038 1.00 97.12 90 GLU A O 1
ATOM 686 N N . LYS A 1 91 ? 11.089 4.462 -0.777 1.00 97.50 91 LYS A N 1
ATOM 687 C CA . LYS A 1 91 ? 11.282 5.159 0.509 1.00 97.50 91 LYS A CA 1
ATOM 688 C C . LYS A 1 91 ? 9.991 5.772 1.044 1.00 97.50 91 LYS A C 1
ATOM 690 O O . LYS A 1 91 ? 9.728 5.694 2.248 1.00 97.50 91 LYS A O 1
ATOM 695 N N . GLU A 1 92 ? 9.184 6.381 0.179 1.00 97.62 92 GLU A N 1
ATOM 696 C CA . GLU A 1 92 ? 7.905 6.969 0.586 1.00 97.62 92 GLU A CA 1
ATOM 697 C C . GLU A 1 92 ? 6.933 5.883 1.068 1.00 97.62 92 GLU A C 1
ATOM 699 O O . GLU A 1 92 ? 6.358 6.001 2.157 1.00 97.62 92 GLU A O 1
ATOM 704 N N . PHE A 1 93 ? 6.811 4.775 0.327 1.00 97.56 93 PHE A N 1
ATOM 705 C CA . PHE A 1 93 ? 6.003 3.630 0.755 1.00 97.56 93 PHE A CA 1
ATOM 706 C C . PHE A 1 93 ? 6.497 3.029 2.074 1.00 97.56 93 PHE A C 1
ATOM 708 O O . PHE A 1 93 ? 5.683 2.686 2.938 1.00 97.56 93 PHE A O 1
ATOM 715 N N . GLN A 1 94 ? 7.812 2.943 2.276 1.00 97.56 94 GLN A N 1
ATOM 716 C CA . GLN A 1 94 ? 8.385 2.467 3.531 1.00 97.56 94 GLN A CA 1
ATOM 717 C C . GLN A 1 94 ? 8.007 3.381 4.707 1.00 97.56 94 GLN A C 1
ATOM 719 O O . GLN A 1 94 ? 7.525 2.890 5.732 1.00 97.56 94 GLN A O 1
ATOM 724 N N . SER A 1 95 ? 8.116 4.705 4.543 1.00 96.75 95 SER A N 1
ATOM 725 C CA . SER A 1 95 ? 7.704 5.668 5.576 1.00 96.75 95 SER A CA 1
ATOM 726 C C . SER A 1 95 ? 6.214 5.556 5.915 1.00 96.75 95 SER A C 1
ATOM 728 O O . SER A 1 95 ? 5.819 5.651 7.083 1.00 96.75 95 SER A O 1
ATOM 730 N N . GLN A 1 96 ? 5.360 5.344 4.912 1.00 97.25 96 GLN A N 1
ATOM 731 C CA . GLN A 1 96 ? 3.925 5.161 5.131 1.00 97.25 96 GLN A CA 1
ATOM 732 C C . GLN A 1 96 ? 3.619 3.864 5.885 1.00 97.25 96 GLN A C 1
ATOM 734 O O . GLN A 1 96 ? 2.803 3.881 6.811 1.00 97.25 96 GLN A O 1
ATOM 739 N N . ASN A 1 97 ? 4.303 2.769 5.555 1.00 94.25 97 ASN A N 1
ATOM 740 C CA . ASN A 1 97 ? 4.144 1.495 6.254 1.00 94.25 97 ASN A CA 1
ATOM 741 C C . ASN A 1 97 ? 4.595 1.578 7.718 1.00 94.25 97 ASN A C 1
ATOM 743 O O . ASN A 1 97 ? 3.905 1.059 8.595 1.00 94.25 97 ASN A O 1
ATOM 747 N N . GLU A 1 98 ? 5.690 2.284 8.009 1.00 97.62 98 GLU A N 1
ATOM 748 C CA . GLU A 1 98 ? 6.138 2.530 9.387 1.00 97.62 98 GLU A CA 1
ATOM 749 C C . GLU A 1 98 ? 5.110 3.346 10.186 1.00 97.62 98 GLU A C 1
ATOM 751 O O . GLU A 1 98 ? 4.755 2.984 11.313 1.00 97.62 98 GLU A O 1
ATOM 756 N N . LYS A 1 99 ? 4.561 4.416 9.592 1.00 97.75 99 LYS A N 1
ATOM 757 C CA . LYS A 1 99 ? 3.490 5.217 10.214 1.00 97.75 99 LYS A CA 1
ATOM 758 C C . LYS A 1 99 ? 2.236 4.385 10.471 1.00 97.75 99 LYS A C 1
ATOM 760 O O . LYS A 1 99 ? 1.605 4.529 11.522 1.00 97.75 99 LYS A O 1
ATOM 765 N N . LEU A 1 100 ? 1.860 3.529 9.522 1.00 98.06 100 LEU A N 1
ATOM 766 C CA . LEU A 1 100 ? 0.695 2.662 9.658 1.00 98.06 100 LEU A CA 1
ATOM 767 C C . LEU A 1 100 ? 0.905 1.632 10.772 1.00 98.06 100 LEU A C 1
ATOM 769 O O . LEU A 1 100 ? 0.020 1.475 11.610 1.00 98.06 100 LEU A O 1
ATOM 773 N N . ALA A 1 101 ? 2.082 1.008 10.840 1.00 97.94 101 ALA A N 1
ATOM 774 C CA . ALA A 1 101 ? 2.438 0.076 11.907 1.00 97.94 101 ALA A CA 1
ATOM 775 C C . ALA A 1 101 ? 2.350 0.733 13.296 1.00 97.94 101 ALA A C 1
ATOM 777 O O . ALA A 1 101 ? 1.720 0.183 14.200 1.00 97.94 101 ALA A O 1
ATOM 778 N N . ALA A 1 102 ? 2.878 1.953 13.447 1.00 97.81 102 ALA A N 1
ATOM 779 C CA . ALA A 1 102 ? 2.774 2.703 14.701 1.00 97.81 102 ALA A CA 1
ATOM 780 C C . ALA A 1 102 ? 1.314 3.017 15.082 1.00 97.81 102 ALA A C 1
ATOM 782 O O . ALA A 1 102 ? 0.932 2.942 16.254 1.00 97.81 102 ALA A O 1
ATOM 783 N N . LYS A 1 103 ? 0.467 3.344 14.096 1.00 98.31 103 LYS A N 1
ATOM 784 C CA . LYS A 1 103 ? -0.965 3.585 14.323 1.00 98.31 103 LYS A CA 1
ATOM 785 C C . LYS A 1 103 ? -1.699 2.313 14.754 1.00 98.31 103 LYS A C 1
ATOM 787 O O . LYS A 1 103 ? -2.540 2.390 15.649 1.00 98.31 103 LYS A O 1
ATOM 792 N N . VAL A 1 104 ? -1.383 1.168 14.148 1.00 97.88 104 VAL A N 1
ATOM 793 C CA . VAL A 1 104 ? -1.940 -0.139 14.537 1.00 97.88 104 VAL A CA 1
ATOM 794 C C . VAL A 1 104 ? -1.576 -0.456 15.987 1.00 97.88 104 VAL A C 1
ATOM 796 O O . VAL A 1 104 ? -2.472 -0.715 16.788 1.00 97.88 104 VAL A O 1
ATOM 799 N N . GLU A 1 105 ? -0.305 -0.312 16.367 1.00 97.75 105 GLU A N 1
ATOM 800 C CA . GLU A 1 105 ? 0.142 -0.563 17.744 1.00 97.75 105 GLU A CA 1
ATOM 801 C C . GLU A 1 105 ? -0.564 0.357 18.763 1.00 97.75 105 GLU A C 1
ATOM 803 O O . GLU A 1 105 ? -0.941 -0.066 19.860 1.00 97.75 105 GLU A O 1
ATOM 808 N N . SER A 1 106 ? -0.777 1.628 18.407 1.00 98.06 106 SER A N 1
ATOM 809 C CA . SER A 1 106 ? -1.514 2.574 19.253 1.00 98.06 106 SER A CA 1
ATOM 810 C C . SER 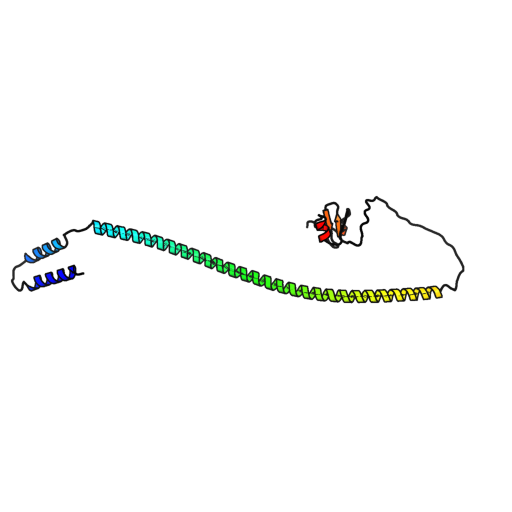A 1 106 ? -2.976 2.160 19.446 1.00 98.06 106 SER A C 1
ATOM 812 O O . SER A 1 106 ? -3.469 2.175 20.576 1.00 98.06 106 SER A O 1
ATOM 814 N N . LEU A 1 107 ? -3.665 1.778 18.367 1.00 98.06 107 LEU A N 1
ATOM 815 C CA . LEU A 1 107 ? -5.069 1.355 18.416 1.00 98.06 107 LEU A CA 1
ATOM 816 C C . LEU A 1 107 ? -5.245 0.044 19.191 1.00 98.06 107 LEU A C 1
ATOM 818 O O . LEU A 1 107 ? -6.211 -0.109 19.937 1.00 98.06 107 LEU A O 1
ATOM 822 N N . GLU A 1 108 ? -4.301 -0.890 19.080 1.00 97.69 108 GLU A N 1
ATOM 823 C CA . GLU A 1 108 ? -4.309 -2.128 19.867 1.00 97.69 108 GLU A CA 1
ATOM 824 C C . GLU A 1 108 ? -4.194 -1.851 21.372 1.00 97.69 108 GLU A C 1
ATOM 826 O O . GLU A 1 108 ? -4.936 -2.427 22.178 1.00 97.69 108 GLU A O 1
ATOM 831 N N . LYS A 1 109 ? -3.306 -0.928 21.767 1.00 97.44 109 LYS A N 1
ATOM 832 C CA . LYS A 1 109 ? -3.178 -0.492 23.169 1.00 97.44 109 LYS A CA 1
ATOM 833 C C . LYS A 1 109 ? -4.466 0.156 23.672 1.00 97.44 109 LYS A C 1
ATOM 835 O O . LYS A 1 109 ? -4.910 -0.160 24.778 1.00 97.44 109 LYS A O 1
ATOM 840 N N . GLU A 1 110 ? -5.074 1.025 22.871 1.00 97.88 110 GLU A N 1
ATOM 841 C CA . GLU A 1 110 ? -6.335 1.686 23.211 1.00 97.88 110 GLU A CA 1
ATOM 842 C C . GLU A 1 110 ? -7.478 0.677 23.389 1.00 97.88 110 GLU A C 1
ATOM 844 O O . GLU A 1 110 ? -8.154 0.692 24.420 1.00 97.88 110 GLU A O 1
ATOM 849 N N . ASN A 1 111 ? -7.628 -0.273 22.463 1.00 96.06 111 ASN A N 1
ATOM 850 C CA . ASN A 1 111 ? -8.638 -1.329 22.558 1.00 96.06 111 ASN A CA 1
ATOM 851 C C . ASN A 1 111 ? -8.464 -2.196 23.808 1.00 96.06 111 ASN A C 1
ATOM 853 O O . ASN A 1 111 ? -9.446 -2.526 24.477 1.00 96.06 111 ASN A O 1
ATOM 857 N N . LYS A 1 112 ? -7.224 -2.526 24.183 1.00 97.56 112 LYS A N 1
ATOM 858 C CA . LYS A 1 112 ? -6.951 -3.270 25.419 1.00 97.56 112 LYS A CA 1
ATOM 859 C C . LYS A 1 112 ? -7.378 -2.488 26.665 1.00 97.56 112 LYS A C 1
ATOM 861 O O . LYS A 1 112 ? -7.953 -3.067 27.588 1.00 97.56 112 LYS A O 1
ATOM 866 N N . ILE A 1 113 ? -7.122 -1.179 26.691 1.00 97.75 113 ILE A N 1
ATOM 867 C CA . ILE A 1 113 ? -7.536 -0.301 27.795 1.00 97.75 113 ILE A CA 1
ATOM 868 C C . ILE A 1 113 ? -9.064 -0.210 27.867 1.00 97.75 113 ILE A C 1
ATOM 870 O O . ILE A 1 113 ? -9.630 -0.348 28.953 1.00 97.75 113 ILE A O 1
ATOM 874 N N . LEU A 1 114 ? -9.733 0.005 26.733 1.00 97.62 114 LEU A N 1
ATOM 875 C CA . LEU A 1 114 ? -11.194 0.099 26.663 1.00 97.62 114 LEU A CA 1
ATOM 876 C C . LEU A 1 114 ? -11.870 -1.210 27.077 1.00 97.62 114 LEU A C 1
ATOM 878 O O . LEU A 1 114 ? -12.804 -1.190 27.876 1.00 97.62 114 LEU A O 1
ATOM 882 N N . SER A 1 115 ? -11.346 -2.346 26.618 1.00 96.19 115 SER A N 1
ATOM 883 C CA . SER A 1 115 ? -11.809 -3.673 27.030 1.00 96.19 115 SER A CA 1
ATOM 884 C C . SER A 1 115 ? -11.733 -3.854 28.552 1.00 96.19 115 SER A C 1
ATOM 886 O O . SER A 1 115 ? -12.721 -4.242 29.179 1.00 96.19 115 SER A O 1
ATOM 888 N N . GLY A 1 116 ? -10.607 -3.478 29.171 1.00 96.81 116 GLY A N 1
ATOM 889 C CA . GLY A 1 116 ? -10.449 -3.526 30.627 1.00 96.81 116 GLY A CA 1
ATOM 890 C C . GLY A 1 116 ? -11.429 -2.613 31.371 1.00 96.81 116 GLY A C 1
ATOM 891 O O . GLY A 1 116 ? -12.055 -3.042 32.339 1.00 96.81 116 GLY A O 1
ATOM 892 N N . LYS A 1 117 ? -11.622 -1.374 30.898 1.00 97.69 117 LYS A N 1
ATOM 893 C CA . LYS A 1 117 ? -12.594 -0.434 31.487 1.00 97.69 117 LYS A CA 1
ATOM 894 C C . LYS A 1 117 ? -14.025 -0.968 31.418 1.00 97.69 117 LYS A C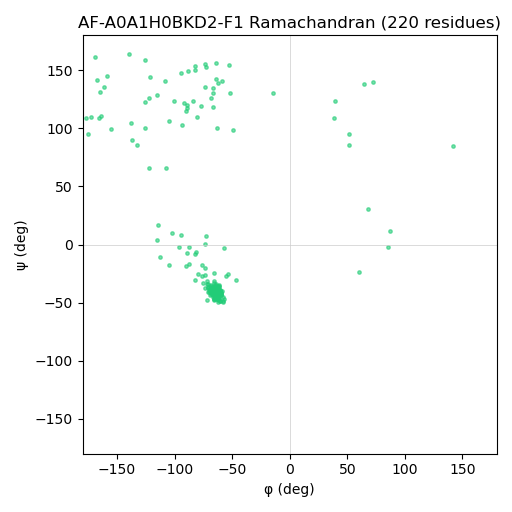 1
ATOM 896 O O . LYS A 1 117 ? -14.738 -0.895 32.416 1.00 97.69 117 LYS A O 1
ATOM 901 N N . ASN A 1 118 ? -14.423 -1.553 30.290 1.00 94.25 118 ASN A N 1
ATOM 902 C CA . ASN A 1 118 ? -15.748 -2.157 30.138 1.00 94.25 118 ASN A CA 1
ATOM 903 C C . ASN A 1 118 ? -15.950 -3.344 31.092 1.00 94.25 118 ASN A C 1
ATOM 905 O O . ASN A 1 118 ? -17.021 -3.489 31.680 1.00 94.25 118 ASN A O 1
ATOM 909 N N . GLN A 1 119 ? -14.919 -4.163 31.316 1.00 96.50 119 GLN A N 1
ATOM 910 C CA . GLN A 1 119 ? -14.994 -5.255 32.289 1.00 96.50 119 GLN A CA 1
ATOM 911 C C . GLN A 1 119 ? -15.131 -4.754 33.739 1.00 96.50 119 GLN A C 1
ATOM 913 O O . GLN A 1 119 ? -15.771 -5.399 34.567 1.00 96.50 119 GLN A O 1
ATOM 918 N N . THR A 1 120 ? -14.530 -3.613 34.072 1.00 96.31 120 THR A N 1
ATOM 919 C CA . THR A 1 120 ? -14.691 -3.003 35.400 1.00 96.31 120 THR A CA 1
ATOM 920 C C . THR A 1 120 ? -16.084 -2.405 35.569 1.00 96.31 120 THR A C 1
ATOM 922 O O . THR A 1 120 ? -16.757 -2.707 36.551 1.00 96.31 120 THR A O 1
ATOM 925 N N . LEU A 1 121 ? -16.553 -1.630 34.587 1.00 97.44 121 LEU A N 1
ATOM 926 C CA . LEU A 1 121 ? -17.878 -1.001 34.625 1.00 97.44 121 LEU A CA 1
ATOM 927 C C . LEU A 1 121 ? -19.012 -2.028 34.696 1.00 97.44 121 LEU A C 1
ATOM 929 O O . LEU A 1 121 ? -19.999 -1.808 35.391 1.00 97.44 121 LEU A O 1
ATOM 933 N N . THR A 1 122 ? -18.872 -3.166 34.015 1.00 96.19 122 THR A N 1
ATOM 934 C CA . THR A 1 122 ? -19.846 -4.268 34.105 1.00 96.19 122 THR A CA 1
ATOM 935 C C . THR A 1 122 ? -19.926 -4.834 35.522 1.00 96.19 122 THR A C 1
ATOM 937 O O . THR A 1 122 ? -21.019 -4.924 36.074 1.00 96.19 122 THR A O 1
ATOM 940 N N . LYS A 1 123 ? -18.785 -5.099 36.172 1.00 96.88 123 LYS A N 1
ATOM 941 C CA . LYS A 1 123 ? -18.751 -5.558 37.574 1.00 96.88 123 LYS A CA 1
ATOM 942 C C . LYS A 1 123 ? -19.341 -4.540 38.553 1.00 96.88 123 LYS A C 1
ATOM 944 O O . LYS A 1 123 ? -20.022 -4.926 39.506 1.00 96.88 123 LYS A O 1
ATOM 949 N N . GLU A 1 124 ? -19.066 -3.254 38.348 1.00 97.12 124 GLU A N 1
ATOM 950 C CA . GLU A 1 124 ? -19.640 -2.178 39.165 1.00 97.12 124 GLU A CA 1
ATOM 951 C C . GLU A 1 124 ? -21.158 -2.096 38.988 1.00 97.12 124 GLU A C 1
ATOM 953 O O . GLU A 1 124 ? -21.882 -2.054 39.982 1.00 97.12 124 GLU A O 1
ATOM 958 N N . ASN A 1 125 ? -21.654 -2.168 37.750 1.00 95.56 125 ASN A N 1
ATOM 959 C CA . ASN A 1 125 ? -23.090 -2.193 37.467 1.00 95.56 125 ASN A CA 1
ATOM 960 C C . ASN A 1 125 ? -23.791 -3.403 38.091 1.00 95.56 125 ASN A C 1
ATOM 962 O O . ASN A 1 125 ? -24.854 -3.241 38.691 1.00 95.56 125 ASN A O 1
ATOM 966 N N . ASP A 1 126 ? -23.198 -4.593 38.011 1.00 96.75 126 ASP A N 1
ATOM 967 C CA . ASP A 1 126 ? -23.755 -5.793 38.643 1.00 96.75 126 ASP A CA 1
ATOM 968 C C . ASP A 1 126 ? -23.831 -5.632 40.167 1.00 96.75 126 ASP A C 1
ATOM 970 O O . ASP A 1 126 ? -24.859 -5.920 40.787 1.00 96.75 126 ASP A O 1
ATOM 974 N N . SER A 1 127 ? -22.771 -5.093 40.774 1.00 96.88 127 SER A N 1
ATOM 975 C CA . SER A 1 127 ? -22.717 -4.825 42.216 1.00 96.88 127 SER A CA 1
ATOM 976 C C . SER A 1 127 ? -23.768 -3.794 42.642 1.00 96.88 127 SER A C 1
ATOM 978 O O . SER A 1 127 ? -24.457 -3.985 43.647 1.00 96.88 127 SER A O 1
ATOM 980 N N . LEU A 1 128 ? -23.939 -2.726 41.859 1.00 97.44 128 LEU A N 1
ATOM 981 C CA . LEU A 1 128 ? -24.958 -1.701 42.092 1.00 97.44 128 LEU A CA 1
ATOM 982 C C . LEU A 1 128 ? -26.373 -2.254 41.929 1.00 97.44 128 LEU A C 1
ATOM 984 O O . LEU A 1 128 ? -27.249 -1.918 42.724 1.00 97.44 128 LEU A O 1
ATOM 988 N N . LYS A 1 129 ? -26.606 -3.135 40.953 1.00 97.50 129 LYS A N 1
ATOM 989 C CA . LYS A 1 129 ? -27.903 -3.792 40.752 1.00 97.50 129 LYS A CA 1
ATOM 990 C C . LYS A 1 129 ? -28.278 -4.663 41.951 1.00 97.50 129 LYS A C 1
ATOM 992 O O . LYS A 1 129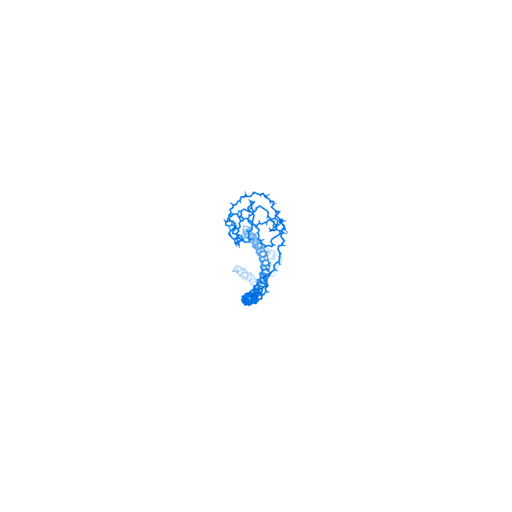 ? -29.418 -4.605 42.411 1.00 97.50 129 LYS A O 1
ATOM 997 N N . ILE A 1 130 ? -27.316 -5.411 42.496 1.00 96.19 130 ILE A N 1
ATOM 998 C CA . ILE A 1 130 ? -27.508 -6.207 43.718 1.00 96.19 130 ILE A CA 1
ATOM 999 C C . ILE A 1 130 ? -27.802 -5.296 44.916 1.00 96.19 130 ILE A C 1
ATOM 1001 O O . ILE A 1 130 ? -28.752 -5.544 45.660 1.00 96.19 130 ILE A O 1
ATOM 1005 N N . ALA A 1 131 ? -27.023 -4.226 45.097 1.00 96.38 131 ALA A N 1
ATOM 1006 C CA . ALA A 1 131 ? -27.232 -3.273 46.187 1.00 96.38 131 ALA A CA 1
ATOM 1007 C C . ALA A 1 131 ? -28.613 -2.601 46.101 1.00 96.38 131 ALA A C 1
ATOM 1009 O O . ALA A 1 131 ? -29.314 -2.509 47.108 1.00 96.38 131 ALA A O 1
ATOM 1010 N N . LYS A 1 132 ? -29.037 -2.209 44.894 1.00 96.62 132 LYS A N 1
ATOM 1011 C CA . LYS A 1 132 ? -30.362 -1.636 44.640 1.00 96.62 132 LYS A CA 1
ATOM 1012 C C . LYS A 1 132 ? -31.478 -2.612 45.017 1.00 96.62 132 LYS A C 1
ATOM 1014 O O . LYS A 1 132 ? -32.372 -2.235 45.767 1.00 96.62 132 LYS A O 1
ATOM 1019 N N . ALA A 1 133 ? -31.388 -3.867 44.574 1.00 95.19 133 ALA A N 1
ATOM 1020 C CA . ALA A 1 133 ? -32.379 -4.892 44.904 1.00 95.19 133 ALA A CA 1
ATOM 1021 C C . ALA A 1 133 ? -32.466 -5.158 46.418 1.00 95.19 133 ALA A C 1
ATOM 1023 O O . ALA A 1 133 ? -33.542 -5.426 46.952 1.00 95.19 133 ALA A O 1
ATOM 1024 N N . LYS A 1 134 ? -31.340 -5.072 47.137 1.00 96.12 134 LYS A N 1
ATOM 1025 C CA . LYS A 1 134 ? -31.332 -5.206 48.598 1.00 96.12 134 LYS A CA 1
ATOM 1026 C C . LYS A 1 134 ? -32.079 -4.053 49.277 1.00 96.12 134 LYS A C 1
ATOM 1028 O O . LYS A 1 134 ? -32.917 -4.310 50.134 1.00 96.12 134 LYS A O 1
ATOM 1033 N N . ILE A 1 135 ? -31.813 -2.816 48.860 1.00 95.62 135 ILE A N 1
ATOM 1034 C CA . ILE A 1 135 ? -32.470 -1.621 49.408 1.00 95.62 135 ILE A CA 1
ATOM 1035 C C . ILE A 1 135 ? -33.975 -1.632 49.106 1.00 95.62 135 ILE A C 1
ATOM 1037 O O . ILE A 1 135 ? -34.768 -1.325 49.989 1.00 95.62 135 ILE A O 1
ATOM 1041 N N . GLU A 1 136 ? -34.387 -2.021 47.895 1.00 92.81 136 GLU A N 1
ATOM 1042 C CA . GLU A 1 136 ? -35.811 -2.149 47.542 1.00 92.81 136 GLU A CA 1
ATOM 1043 C C . GLU A 1 136 ? -36.535 -3.169 48.432 1.00 92.81 136 GLU A C 1
ATOM 1045 O O . GLU A 1 136 ? -37.643 -2.905 48.900 1.00 92.81 136 GLU A O 1
ATOM 1050 N N . ASN A 1 137 ? -35.899 -4.306 48.727 1.00 91.12 137 ASN A N 1
ATOM 1051 C CA . ASN A 1 137 ? -36.461 -5.299 49.643 1.00 91.12 137 ASN A CA 1
ATOM 1052 C C . ASN A 1 137 ? -36.558 -4.780 51.086 1.00 91.12 137 ASN A C 1
ATOM 1054 O O . ASN A 1 137 ? -37.580 -4.998 51.736 1.00 91.12 137 ASN A O 1
ATOM 1058 N N . GLU A 1 138 ? -35.529 -4.088 51.585 1.00 92.19 138 GLU A N 1
ATOM 1059 C CA . GLU A 1 138 ? -35.547 -3.470 52.920 1.00 92.19 138 GLU A CA 1
ATOM 1060 C C . GLU A 1 138 ? -36.642 -2.392 53.022 1.00 92.19 138 GLU A C 1
ATOM 1062 O O . GLU A 1 138 ? -37.420 -2.401 53.976 1.00 92.19 138 GLU A O 1
ATOM 1067 N N . LEU A 1 139 ? -36.784 -1.535 52.004 1.00 88.25 139 LEU A N 1
ATOM 1068 C CA . LEU A 1 139 ? -37.856 -0.535 51.923 1.00 88.25 139 LEU A CA 1
ATOM 1069 C C . LEU A 1 139 ? -39.247 -1.173 51.930 1.00 88.25 139 LEU A C 1
ATOM 1071 O O . LEU A 1 139 ? -40.135 -0.692 52.631 1.00 88.25 139 LEU A O 1
ATOM 1075 N N . ASN A 1 140 ? -39.443 -2.263 51.188 1.00 88.81 140 ASN A N 1
ATOM 1076 C CA . ASN A 1 140 ? -40.719 -2.975 51.162 1.00 88.81 140 ASN A CA 1
ATOM 1077 C C . ASN A 1 140 ? -41.051 -3.605 52.528 1.00 88.81 140 ASN A C 1
ATOM 1079 O O . ASN A 1 140 ? -42.201 -3.580 52.963 1.00 88.81 140 ASN A O 1
ATOM 1083 N N . TYR A 1 141 ? -40.047 -4.131 53.237 1.00 78.88 141 TYR A N 1
ATOM 1084 C CA . TYR A 1 141 ? -40.234 -4.685 54.580 1.00 78.88 141 TYR A CA 1
ATOM 1085 C C . TYR A 1 141 ? -40.644 -3.597 55.586 1.00 78.88 141 TYR A C 1
ATOM 1087 O O . TYR A 1 141 ? -41.600 -3.781 56.336 1.00 78.88 141 TYR A O 1
ATOM 1095 N N . MET A 1 142 ? -39.992 -2.430 55.533 1.00 80.88 142 MET A N 1
ATOM 1096 C CA . MET A 1 142 ? -40.325 -1.277 56.380 1.00 80.88 142 MET A CA 1
ATOM 1097 C C . MET A 1 142 ? -41.689 -0.656 56.035 1.00 80.88 142 MET A C 1
ATOM 1099 O O . MET A 1 142 ? -42.422 -0.237 56.930 1.00 80.88 142 MET A O 1
ATOM 1103 N N . ALA A 1 143 ? -42.071 -0.629 54.755 1.00 76.69 143 ALA A N 1
ATOM 1104 C CA . ALA A 1 143 ? -43.397 -0.182 54.329 1.00 76.69 143 ALA A CA 1
ATOM 1105 C C . ALA A 1 143 ? -44.503 -1.110 54.860 1.00 76.69 143 ALA A C 1
ATOM 1107 O O . ALA A 1 143 ? -45.542 -0.632 55.305 1.00 76.69 143 ALA A O 1
ATOM 1108 N N . LYS A 1 144 ? -44.252 -2.424 54.890 1.00 67.62 144 LYS A N 1
ATOM 1109 C CA . LYS A 1 144 ? -45.196 -3.431 55.395 1.00 67.62 144 LYS A CA 1
ATOM 1110 C C . LYS A 1 144 ? -45.352 -3.406 56.921 1.00 67.62 144 LYS A C 1
ATOM 1112 O O . LYS A 1 144 ? -46.437 -3.680 57.425 1.00 67.62 144 LYS A O 1
ATOM 1117 N N . GLU A 1 145 ? -44.298 -3.035 57.648 1.00 58.66 145 GLU A N 1
ATOM 1118 C CA . GLU A 1 145 ? -44.326 -2.802 59.103 1.00 58.66 145 GLU A CA 1
ATOM 1119 C C . GLU A 1 145 ? -45.045 -1.485 59.472 1.00 58.66 145 GLU A C 1
ATOM 1121 O O . GLU A 1 145 ? -45.548 -1.337 60.582 1.00 58.66 145 GLU A O 1
ATOM 1126 N N . SER A 1 146 ? -45.176 -0.558 58.516 1.00 56.59 146 SER A N 1
ATOM 1127 C CA . SER A 1 146 ? -45.879 0.725 58.683 1.00 56.59 146 SER A CA 1
ATOM 1128 C C . SER A 1 146 ? -47.382 0.666 58.345 1.00 56.59 146 SER A C 1
ATOM 1130 O O . SER A 1 146 ? -48.089 1.639 58.583 1.00 56.59 146 SER A O 1
ATOM 1132 N N . THR A 1 147 ? -47.889 -0.450 57.801 1.00 46.00 147 THR A N 1
ATOM 1133 C CA . THR A 1 147 ? -49.291 -0.607 57.344 1.00 46.00 147 THR A CA 1
ATOM 1134 C C . THR A 1 147 ? -50.215 -1.390 58.295 1.00 46.00 147 THR A C 1
ATOM 1136 O O . THR A 1 147 ? -51.339 -1.692 57.912 1.00 46.00 147 THR A O 1
ATOM 1139 N N . ASP A 1 148 ? -49.798 -1.698 59.532 1.00 41.34 148 ASP A N 1
ATOM 1140 C CA . ASP A 1 148 ? -50.665 -2.327 60.563 1.00 41.34 148 ASP A CA 1
ATOM 1141 C C . ASP A 1 148 ? -51.334 -1.307 61.517 1.00 41.34 148 ASP A C 1
ATOM 1143 O O . ASP A 1 148 ? -51.978 -1.667 62.497 1.00 41.34 148 ASP A O 1
ATOM 1147 N N . TYR A 1 149 ? -51.212 -0.005 61.235 1.00 41.97 149 TYR A N 1
ATOM 1148 C CA . TYR A 1 149 ? -51.920 1.052 61.963 1.00 41.97 149 TYR A CA 1
ATOM 1149 C C . TYR A 1 149 ? -52.473 2.102 60.997 1.00 41.97 149 TYR A C 1
ATOM 1151 O O . TYR A 1 149 ? -51.799 3.083 60.707 1.00 41.97 149 TYR A O 1
ATOM 1159 N N . GLN A 1 150 ? -53.710 1.866 60.547 1.00 36.56 150 GLN A N 1
ATOM 1160 C CA . GLN A 1 150 ? -54.771 2.807 60.130 1.00 36.56 150 GLN A CA 1
ATOM 1161 C C . GLN A 1 150 ? -55.530 2.269 58.911 1.00 36.56 150 GLN A C 1
ATOM 1163 O O . GLN A 1 150 ? -55.256 2.625 57.770 1.00 36.56 150 GLN A O 1
ATOM 1168 N N . ASP A 1 151 ? -56.525 1.427 59.194 1.00 37.56 151 ASP A N 1
ATOM 1169 C CA . ASP A 1 151 ? -57.727 1.310 58.372 1.00 37.56 151 ASP A CA 1
ATOM 1170 C C . ASP A 1 151 ? -58.783 2.248 58.973 1.00 37.56 151 ASP A C 1
ATOM 1172 O O . ASP A 1 151 ? -59.336 1.963 60.034 1.00 37.56 151 ASP A O 1
ATOM 1176 N N . GLU A 1 152 ? -58.984 3.408 58.345 1.00 34.09 152 GLU A N 1
ATOM 1177 C CA . GLU A 1 152 ? -60.253 4.139 58.387 1.00 34.09 152 GLU A CA 1
ATOM 1178 C C . GLU A 1 152 ? -60.291 5.191 57.262 1.00 34.09 152 GLU A C 1
ATOM 1180 O O . GLU A 1 152 ? -59.661 6.238 57.375 1.00 34.09 152 GLU A O 1
ATOM 1185 N N . THR A 1 153 ? -61.154 4.952 56.258 1.00 32.94 153 THR A N 1
ATOM 1186 C CA . THR A 1 153 ? -61.841 5.957 55.396 1.00 32.94 153 THR A CA 1
ATOM 1187 C C . THR A 1 153 ? -60.954 6.828 54.471 1.00 32.94 153 THR A C 1
ATOM 1189 O O . THR A 1 153 ? -59.908 7.317 54.854 1.00 32.94 153 THR A O 1
ATOM 1192 N N . THR A 1 154 ? -61.251 7.129 53.205 1.00 29.91 154 THR A N 1
ATOM 1193 C CA . THR A 1 154 ? -62.500 7.298 52.449 1.00 29.91 154 THR A CA 1
ATOM 1194 C C . THR A 1 154 ? -62.157 7.339 50.951 1.00 29.91 154 THR A C 1
ATOM 1196 O O . THR A 1 154 ? -61.180 7.961 50.546 1.00 29.91 154 THR A O 1
ATOM 1199 N N . ASP A 1 155 ? -63.035 6.716 50.176 1.00 33.31 155 ASP A N 1
ATOM 1200 C CA . ASP A 1 155 ? -63.475 6.985 48.802 1.00 33.31 155 ASP A CA 1
ATOM 1201 C C . ASP A 1 155 ? -63.133 8.359 48.162 1.00 33.31 155 ASP A C 1
ATOM 1203 O O . ASP A 1 155 ? -63.447 9.409 48.726 1.00 33.31 155 ASP A O 1
ATOM 1207 N N . SER A 1 156 ? -62.576 8.339 46.939 1.00 38.78 156 SER A N 1
ATOM 1208 C CA . SER A 1 156 ? -62.931 9.239 45.816 1.00 38.78 156 SER A CA 1
ATOM 1209 C C . SER A 1 156 ? -62.177 8.874 44.526 1.00 38.78 156 SER A C 1
ATOM 1211 O O . SER A 1 156 ? -61.030 9.258 44.318 1.00 38.78 156 SER A O 1
ATOM 1213 N N . ALA A 1 157 ? -62.855 8.084 43.693 1.00 36.31 157 ALA A N 1
ATOM 1214 C CA . ALA A 1 157 ? -63.246 8.404 42.315 1.00 36.31 157 ALA A CA 1
ATOM 1215 C C . ALA A 1 157 ? -62.292 9.177 41.361 1.00 36.31 157 ALA A C 1
ATOM 1217 O O . ALA A 1 157 ? -62.048 10.363 41.561 1.00 36.31 157 ALA A O 1
ATOM 1218 N N . LEU A 1 158 ? -62.030 8.509 40.216 1.00 33.34 158 LEU A N 1
ATOM 1219 C CA . LEU A 1 158 ? -61.988 9.025 38.826 1.00 33.34 158 LEU A CA 1
ATOM 1220 C C . LEU A 1 158 ? -60.767 9.915 38.470 1.00 33.34 158 LEU A C 1
ATOM 1222 O O . LEU A 1 158 ? -60.314 10.721 39.264 1.00 33.34 158 LEU A O 1
ATOM 1226 N N . GLU A 1 159 ? -60.135 9.839 37.298 1.00 33.09 159 GLU A N 1
ATOM 1227 C CA . GLU A 1 159 ? -60.671 9.556 35.968 1.00 33.09 159 GLU A CA 1
ATOM 1228 C C . GLU A 1 159 ? -59.528 9.317 34.958 1.00 33.09 159 GLU A C 1
ATOM 1230 O O . GLU A 1 159 ? -58.373 9.695 35.174 1.00 33.09 159 GLU A O 1
ATOM 1235 N N . ASP A 1 160 ? -59.919 8.689 33.857 1.00 30.45 160 ASP A N 1
ATOM 1236 C CA . ASP A 1 160 ? -59.177 8.291 32.666 1.00 30.45 160 ASP A CA 1
ATOM 1237 C C . ASP A 1 160 ? -58.368 9.400 31.966 1.00 30.45 160 ASP A C 1
ATOM 1239 O O . ASP A 1 160 ? -58.765 10.565 31.935 1.00 30.45 160 ASP A O 1
ATOM 1243 N N . ASN A 1 161 ? -57.309 9.006 31.245 1.00 34.47 161 ASN A N 1
ATOM 1244 C CA . ASN A 1 161 ? -57.182 9.455 29.855 1.00 34.47 161 ASN A CA 1
ATOM 1245 C C . ASN A 1 161 ? -56.332 8.500 29.006 1.00 34.47 161 ASN A C 1
ATOM 1247 O O . ASN A 1 161 ? -55.100 8.513 29.009 1.00 34.47 161 ASN A O 1
ATOM 1251 N N . GLU A 1 162 ? -57.066 7.674 28.279 1.00 32.84 162 GLU A N 1
ATOM 1252 C CA . GLU A 1 162 ? -56.683 6.958 27.079 1.00 32.84 162 GLU A CA 1
ATOM 1253 C C . GLU A 1 162 ? -56.445 7.954 25.930 1.00 32.84 162 GLU A C 1
ATOM 1255 O O . GLU A 1 162 ? -57.292 8.789 25.629 1.00 32.84 162 GLU A O 1
ATOM 1260 N N . SER A 1 163 ? -55.314 7.840 25.235 1.00 31.78 163 SER A N 1
ATOM 1261 C CA . SER A 1 163 ? -55.197 8.358 23.870 1.00 31.78 163 SER A CA 1
ATOM 1262 C C . SER A 1 163 ? -54.556 7.299 22.985 1.00 31.78 163 SER A C 1
ATOM 1264 O O . SER A 1 163 ? -53.340 7.260 22.791 1.00 31.78 163 SER A O 1
ATOM 1266 N N . VAL A 1 164 ? -55.424 6.426 22.485 1.00 34.34 164 VAL A N 1
ATOM 1267 C CA . VAL A 1 164 ? -55.231 5.641 21.270 1.00 34.34 164 VAL A CA 1
ATOM 1268 C C . VAL A 1 164 ? -55.206 6.597 20.075 1.00 34.34 164 VAL A C 1
ATOM 1270 O O . VAL A 1 164 ? -56.062 7.473 19.945 1.00 34.34 164 VAL A O 1
ATOM 1273 N N . SER A 1 165 ? -54.247 6.398 19.176 1.00 36.84 165 SER A N 1
ATOM 1274 C CA . SER A 1 165 ? -54.430 6.699 17.759 1.00 36.84 165 SER A CA 1
ATOM 1275 C C . SER A 1 165 ? -53.816 5.559 16.955 1.00 36.84 165 SER A C 1
ATOM 1277 O O . SER A 1 165 ? -52.593 5.429 16.880 1.00 36.84 165 SER A O 1
ATOM 1279 N N . ASP A 1 166 ? -54.714 4.735 16.428 1.00 34.19 166 ASP A N 1
ATOM 1280 C CA . ASP A 1 166 ? -54.508 3.686 15.438 1.00 34.19 166 ASP A CA 1
ATOM 1281 C C . ASP A 1 166 ? -53.925 4.239 14.122 1.00 34.19 166 ASP A C 1
ATOM 1283 O O . ASP A 1 166 ? -54.333 5.311 13.676 1.00 34.19 166 ASP A O 1
ATOM 1287 N N . ASP A 1 167 ? -52.998 3.500 13.495 1.00 35.38 167 ASP A N 1
ATOM 1288 C CA . ASP A 1 167 ? -53.252 2.910 12.166 1.00 35.38 167 ASP A CA 1
ATOM 1289 C C . ASP A 1 167 ? -52.206 1.829 11.785 1.00 35.38 167 ASP A C 1
ATOM 1291 O O . ASP A 1 167 ? -51.027 2.091 11.553 1.00 35.38 167 ASP A O 1
ATOM 1295 N N . GLU A 1 168 ? -52.693 0.586 11.799 1.00 35.38 168 GLU A N 1
ATOM 1296 C CA . GLU A 1 168 ? -52.544 -0.507 10.819 1.00 35.38 168 GLU A CA 1
ATOM 1297 C C . GLU A 1 168 ? -51.159 -0.974 10.280 1.00 35.38 168 GLU A C 1
ATOM 1299 O O . GLU A 1 168 ? -50.702 -0.631 9.194 1.00 35.38 168 GLU A O 1
ATOM 1304 N N . VAL A 1 169 ? -50.536 -1.880 11.047 1.00 38.75 169 VAL A N 1
ATOM 1305 C CA . VAL A 1 169 ? -50.216 -3.299 10.730 1.00 38.75 169 VAL A CA 1
ATOM 1306 C C . VAL A 1 169 ? -49.755 -3.685 9.303 1.00 38.75 169 VAL A C 1
ATOM 1308 O O . VAL A 1 169 ? -50.564 -3.952 8.420 1.00 38.75 169 VAL A O 1
ATOM 1311 N N . ILE A 1 170 ? -48.465 -4.034 9.181 1.00 40.22 170 ILE A N 1
ATOM 1312 C CA . ILE A 1 170 ? -48.062 -5.400 8.780 1.00 40.22 170 ILE A CA 1
ATOM 1313 C C . ILE A 1 170 ? -47.099 -5.917 9.849 1.00 40.22 170 ILE A C 1
ATOM 1315 O O . ILE A 1 170 ? -45.927 -5.552 9.896 1.00 40.22 170 ILE A O 1
ATOM 1319 N N . GLY A 1 171 ? -47.638 -6.740 10.746 1.00 42.03 171 GLY A N 1
ATOM 1320 C CA . GLY A 1 171 ? -46.876 -7.437 11.766 1.00 42.03 171 GLY A CA 1
ATOM 1321 C C . GLY A 1 171 ? -46.133 -8.625 11.170 1.00 42.03 171 GLY A C 1
ATOM 1322 O O . GLY A 1 171 ? -46.739 -9.578 10.684 1.00 42.03 171 GLY A O 1
ATOM 1323 N N . THR A 1 172 ? -44.817 -8.588 11.284 1.00 39.75 172 THR A N 1
ATOM 1324 C CA . THR A 1 172 ? -44.031 -9.781 11.582 1.00 39.75 172 THR A CA 1
ATOM 1325 C C . THR A 1 172 ? -43.272 -9.443 12.850 1.00 39.75 172 THR A C 1
ATOM 1327 O O . THR A 1 172 ? -42.661 -8.382 12.897 1.00 39.75 172 THR A O 1
ATOM 1330 N N . ASP A 1 173 ? -43.390 -10.279 13.881 1.00 44.75 173 ASP A N 1
ATOM 1331 C CA . ASP A 1 173 ? -42.710 -10.119 15.167 1.00 44.75 173 ASP A CA 1
ATOM 1332 C C . ASP A 1 173 ? -41.220 -9.857 14.933 1.00 44.75 173 ASP A C 1
ATOM 1334 O O . ASP A 1 173 ? -40.442 -10.772 14.652 1.00 44.75 173 ASP A O 1
ATOM 1338 N N . PHE A 1 174 ? -40.834 -8.587 14.979 1.00 52.88 174 PHE A N 1
ATOM 1339 C CA . PHE A 1 174 ? -39.444 -8.200 14.919 1.00 52.88 174 PHE A CA 1
ATOM 1340 C C . PHE A 1 174 ? -38.940 -8.184 16.343 1.00 52.88 174 PHE A C 1
ATOM 1342 O O . PHE A 1 174 ? -39.465 -7.480 17.201 1.00 52.88 174 PHE A O 1
ATOM 1349 N N . ASP A 1 175 ? -37.937 -9.009 16.595 1.00 54.75 175 ASP A N 1
ATOM 1350 C CA . ASP A 1 175 ? -37.187 -8.927 17.826 1.00 54.75 175 ASP A CA 1
ATOM 1351 C C . ASP A 1 175 ? -36.482 -7.561 17.860 1.00 54.75 175 ASP A C 1
ATOM 1353 O O . ASP A 1 175 ? -35.445 -7.363 17.222 1.00 54.75 175 ASP A O 1
ATOM 1357 N N . ASP A 1 176 ? -37.055 -6.613 18.606 1.00 57.09 176 ASP A N 1
ATOM 1358 C CA . ASP A 1 176 ? -36.458 -5.307 18.915 1.00 57.09 176 ASP A CA 1
ATOM 1359 C C . ASP A 1 176 ? -35.079 -5.441 19.610 1.00 57.09 176 ASP A C 1
ATOM 1361 O O . ASP A 1 176 ? -34.419 -4.437 19.887 1.00 57.09 176 ASP A O 1
ATOM 1365 N N . SER A 1 177 ? -34.601 -6.663 19.903 1.00 66.81 177 SER A N 1
ATOM 1366 C CA . SER A 1 177 ? -33.231 -6.899 20.373 1.00 66.81 177 SER A CA 1
ATOM 1367 C C . SER A 1 177 ? -32.156 -6.575 19.324 1.00 66.81 177 SER A C 1
ATOM 1369 O O . SER A 1 177 ? -31.025 -6.232 19.687 1.00 66.81 177 SER A O 1
ATOM 1371 N N . CYS A 1 178 ? -32.497 -6.620 18.034 1.00 80.12 178 CYS A N 1
ATOM 1372 C CA . CYS A 1 178 ? -31.578 -6.332 16.939 1.00 80.12 178 CYS A CA 1
ATOM 1373 C C . CYS A 1 178 ? -31.641 -4.846 16.538 1.00 80.12 178 CYS A C 1
ATOM 1375 O O . CYS A 1 178 ? -32.688 -4.339 16.165 1.00 80.12 178 CYS 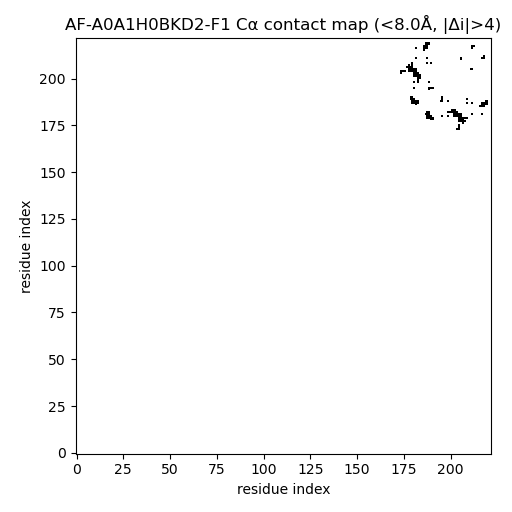A O 1
ATOM 1377 N N . GLY A 1 179 ? -30.518 -4.117 16.597 1.00 89.62 179 GLY A N 1
ATOM 1378 C CA . GLY A 1 179 ? -30.501 -2.650 16.470 1.00 89.62 179 GLY A CA 1
ATOM 1379 C C . GLY A 1 179 ? -30.397 -2.067 15.052 1.00 89.62 179 GLY A C 1
ATOM 1380 O O . GLY A 1 179 ? -30.381 -0.842 14.919 1.00 89.62 179 GLY A O 1
ATOM 1381 N N . ILE A 1 180 ? -30.279 -2.864 13.987 1.00 93.50 180 ILE A N 1
ATOM 1382 C CA . ILE A 1 180 ? -30.083 -2.357 12.613 1.00 93.50 180 ILE A CA 1
ATOM 1383 C C . ILE A 1 180 ? -31.409 -2.387 11.851 1.00 93.50 180 ILE A C 1
ATOM 1385 O O . ILE A 1 180 ? -32.010 -3.444 11.699 1.00 93.50 180 ILE A O 1
ATOM 1389 N N . LYS A 1 181 ? -31.839 -1.235 11.322 1.00 93.62 181 LYS A N 1
ATOM 1390 C CA . LYS A 1 181 ? -33.108 -1.089 10.589 1.00 93.62 181 LYS A CA 1
ATOM 1391 C C . LYS A 1 181 ? -32.918 -1.371 9.100 1.00 93.62 181 LYS A C 1
ATOM 1393 O O . LYS A 1 181 ? -32.220 -0.611 8.430 1.00 93.62 181 LYS A O 1
ATOM 1398 N N . GLY A 1 182 ? -33.569 -2.395 8.562 1.00 93.88 182 GLY A N 1
ATOM 1399 C CA . GLY A 1 182 ? -33.687 -2.661 7.128 1.00 93.88 182 GLY A CA 1
ATOM 1400 C C . GLY A 1 182 ? -34.924 -1.991 6.534 1.00 93.88 182 GLY A C 1
ATOM 1401 O O . GLY A 1 182 ? -36.049 -2.354 6.867 1.00 93.88 182 GLY A O 1
ATOM 1402 N N . SER A 1 183 ? -34.736 -1.018 5.641 1.00 93.69 183 SER A N 1
ATOM 1403 C CA . SER A 1 183 ? -35.831 -0.350 4.927 1.00 93.69 183 SER A CA 1
ATOM 1404 C C . SER A 1 183 ? -36.301 -1.149 3.713 1.00 93.69 183 SER A C 1
ATOM 1406 O O . SER A 1 183 ? -35.484 -1.769 3.038 1.00 93.69 183 SER A O 1
ATOM 1408 N N . GLU A 1 184 ? -37.582 -1.036 3.354 1.00 92.94 184 GLU A N 1
ATOM 1409 C CA . GLU A 1 184 ? -38.163 -1.592 2.115 1.00 92.94 184 GLU A CA 1
ATOM 1410 C C . GLU A 1 184 ? -37.326 -1.314 0.846 1.00 92.94 184 GLU A C 1
ATOM 1412 O O . GLU A 1 184 ? -37.260 -2.135 -0.063 1.00 92.94 184 GLU A O 1
ATOM 1417 N N . ASN A 1 185 ? -36.596 -0.194 0.803 1.00 91.56 185 ASN A N 1
ATOM 1418 C CA . ASN A 1 185 ? -35.715 0.169 -0.315 1.00 91.56 185 ASN A CA 1
ATOM 1419 C C . ASN A 1 185 ? -34.414 -0.664 -0.409 1.00 91.56 185 ASN A C 1
ATOM 1421 O O . ASN A 1 185 ? -33.514 -0.306 -1.179 1.00 91.56 185 ASN A O 1
ATOM 1425 N N . GLY A 1 186 ? -34.264 -1.714 0.405 1.00 93.38 186 GLY A N 1
ATOM 1426 C CA . GLY A 1 186 ? -33.053 -2.535 0.487 1.00 93.38 186 GLY A CA 1
ATOM 1427 C C . GLY A 1 186 ? -31.865 -1.782 1.086 1.00 93.38 186 GLY A C 1
ATOM 1428 O O . GLY A 1 186 ? -30.722 -1.996 0.685 1.00 93.38 186 GLY A O 1
ATOM 1429 N N . ILE A 1 187 ? -32.117 -0.833 1.993 1.00 95.12 187 ILE A N 1
ATOM 1430 C CA . ILE A 1 187 ? -31.073 -0.045 2.662 1.00 95.12 187 ILE A CA 1
ATOM 1431 C C . ILE A 1 187 ? -31.094 -0.356 4.150 1.00 95.12 187 ILE A C 1
ATOM 1433 O O . ILE A 1 187 ? -32.153 -0.259 4.769 1.00 95.12 187 ILE A O 1
ATOM 1437 N N . TYR A 1 188 ? -29.942 -0.702 4.722 1.00 95.19 188 TYR A N 1
ATOM 1438 C CA . TYR A 1 188 ? -29.815 -0.864 6.168 1.00 95.19 188 TYR A CA 1
ATOM 1439 C C . TYR A 1 188 ? -29.315 0.423 6.833 1.00 95.19 188 TYR A C 1
ATOM 1441 O O . TYR A 1 188 ? -28.518 1.180 6.270 1.00 95.19 188 TYR A O 1
ATOM 1449 N N . HIS A 1 189 ? -29.766 0.666 8.060 1.00 94.81 189 HIS A N 1
ATOM 1450 C CA . HIS A 1 189 ? -29.352 1.795 8.881 1.00 94.81 189 HIS A CA 1
ATOM 1451 C C . HIS A 1 189 ? -28.855 1.297 10.235 1.00 94.81 189 HIS A C 1
ATOM 1453 O O . HIS A 1 189 ? -29.591 0.657 10.982 1.00 94.81 189 HIS A O 1
ATOM 1459 N N . VAL A 1 190 ? -27.611 1.641 10.564 1.00 93.75 190 VAL A N 1
ATOM 1460 C CA . VAL A 1 190 ? -26.997 1.348 11.866 1.00 93.75 190 VAL A CA 1
ATOM 1461 C C . VAL A 1 190 ? -27.284 2.466 12.878 1.00 93.75 190 VAL A C 1
ATOM 1463 O O . VAL A 1 190 ? -27.376 3.632 12.453 1.00 93.75 190 VAL A O 1
ATOM 1466 N N . PRO A 1 191 ? -27.385 2.160 14.188 1.00 92.19 191 PRO A N 1
ATOM 1467 C CA . PRO A 1 191 ? -27.510 3.173 15.234 1.00 92.19 191 PRO A CA 1
ATOM 1468 C C . PRO A 1 191 ? -26.406 4.233 15.123 1.00 92.19 191 PRO A C 1
ATOM 1470 O O . PRO A 1 191 ? -25.230 3.908 14.974 1.00 92.19 191 PRO A O 1
ATOM 1473 N N . GLY A 1 192 ? -26.783 5.514 15.150 1.00 88.75 192 GLY A N 1
ATOM 1474 C CA . GLY A 1 192 ? -25.853 6.641 14.987 1.00 88.75 192 GLY A CA 1
ATOM 1475 C C . GLY A 1 192 ? -25.543 7.045 13.537 1.00 88.75 192 GLY A C 1
ATOM 1476 O O . GLY A 1 192 ? -24.839 8.032 13.321 1.00 88.75 192 GLY A O 1
ATOM 1477 N N . SER A 1 193 ? -26.074 6.344 12.526 1.00 88.75 193 SER A N 1
ATOM 1478 C CA . SER A 1 193 ? -26.010 6.822 11.135 1.00 88.75 193 SER A CA 1
ATOM 1479 C C . SER A 1 193 ? -26.960 8.005 10.891 1.00 88.75 193 SER A C 1
ATOM 1481 O O . SER A 1 193 ? -28.009 8.124 11.517 1.00 88.75 193 SER A O 1
ATOM 1483 N N . THR A 1 194 ? -26.632 8.870 9.924 1.00 88.38 194 THR A N 1
ATOM 1484 C CA . THR A 1 194 ? -27.352 10.131 9.625 1.00 88.38 194 THR A CA 1
ATOM 1485 C C . THR A 1 194 ? -28.861 9.978 9.383 1.00 88.38 194 THR A C 1
ATOM 1487 O O . THR A 1 194 ? -29.623 10.938 9.530 1.00 88.38 194 THR A O 1
ATOM 1490 N N . TYR A 1 195 ? -29.304 8.797 8.959 1.00 89.19 195 TYR A N 1
ATOM 1491 C CA . TYR A 1 195 ? -30.693 8.523 8.586 1.00 89.19 195 TYR A CA 1
ATOM 1492 C C . TYR A 1 195 ? -31.381 7.506 9.511 1.00 89.19 195 TYR A C 1
ATOM 1494 O O . TYR A 1 195 ? -32.542 7.179 9.279 1.00 89.19 195 TYR A O 1
ATOM 1502 N N . TYR A 1 196 ? -30.709 7.043 10.570 1.00 92.56 196 TYR A N 1
ATOM 1503 C CA . TYR A 1 196 ? -31.217 5.988 11.450 1.00 92.56 196 TYR A CA 1
ATOM 1504 C C . TYR A 1 196 ? -32.570 6.327 12.099 1.00 92.56 196 TYR A C 1
ATOM 1506 O O . TYR A 1 196 ? -33.525 5.550 12.015 1.00 92.56 196 TYR A O 1
ATOM 1514 N N . ASP A 1 197 ? -32.686 7.522 12.678 1.00 90.81 197 ASP A N 1
ATOM 1515 C CA . ASP A 1 197 ? -33.899 7.957 13.388 1.00 90.81 197 ASP A CA 1
ATOM 1516 C C . ASP A 1 197 ? -35.038 8.365 12.446 1.00 90.81 197 ASP A C 1
ATOM 1518 O O . ASP A 1 197 ? -36.193 8.428 12.847 1.00 90.81 197 ASP A O 1
ATOM 1522 N N . ARG A 1 198 ? -34.721 8.628 11.173 1.00 89.25 198 ARG A N 1
ATOM 1523 C CA . ARG A 1 198 ? -35.686 9.076 10.155 1.00 89.25 198 ARG A CA 1
ATOM 1524 C C . ARG A 1 198 ? -36.234 7.940 9.294 1.00 89.25 198 ARG A C 1
ATOM 1526 O O . ARG A 1 198 ? -37.047 8.185 8.410 1.00 89.25 198 ARG A O 1
ATOM 1533 N N . THR A 1 199 ? -35.765 6.715 9.509 1.00 88.25 199 THR A N 1
ATOM 1534 C CA . THR A 1 199 ? -36.218 5.550 8.745 1.00 88.25 199 THR A CA 1
ATOM 1535 C C . THR A 1 199 ? -37.552 5.068 9.309 1.00 88.25 199 THR A C 1
ATOM 1537 O O . THR A 1 199 ? -37.587 4.553 10.424 1.00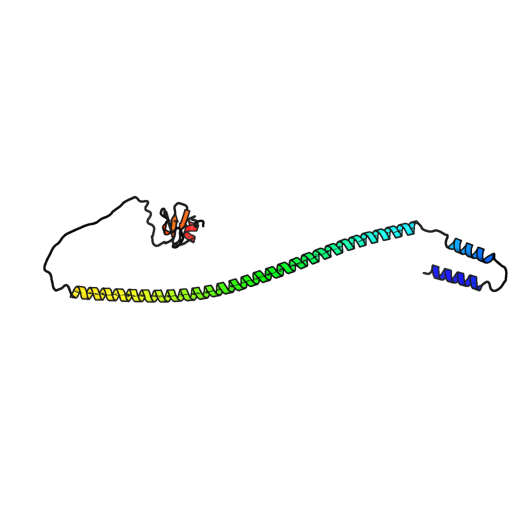 88.25 199 THR A O 1
ATOM 1540 N N . THR A 1 200 ? -38.634 5.251 8.549 1.00 82.88 200 THR A N 1
ATOM 1541 C CA . THR A 1 200 ? -40.015 4.954 8.978 1.00 82.88 200 THR A CA 1
ATOM 1542 C C . THR A 1 200 ? -40.604 3.683 8.358 1.00 82.88 200 THR A C 1
ATOM 1544 O O . THR A 1 200 ? -41.560 3.145 8.893 1.00 82.88 200 THR A O 1
ATOM 1547 N N . HIS A 1 201 ? -40.028 3.171 7.265 1.00 88.44 201 HIS A N 1
ATOM 1548 C CA . HIS A 1 201 ? -40.508 1.975 6.554 1.00 88.44 201 HIS A CA 1
ATOM 1549 C C . HIS A 1 201 ? -39.563 0.797 6.797 1.00 88.44 201 HIS A C 1
ATOM 1551 O O . HIS A 1 201 ? -38.828 0.390 5.891 1.00 88.44 201 HIS A O 1
ATOM 1557 N N . VAL A 1 202 ? -39.503 0.336 8.048 1.00 91.69 202 VAL A N 1
ATOM 1558 C CA . VAL A 1 202 ? -38.658 -0.794 8.459 1.00 91.69 202 VAL A CA 1
ATOM 1559 C C . VAL A 1 202 ? -39.400 -2.094 8.172 1.00 91.69 202 VAL A C 1
ATOM 1561 O O . VAL A 1 202 ? -40.511 -2.285 8.650 1.00 91.69 202 VAL A O 1
ATOM 1564 N N . VAL A 1 203 ? -38.781 -2.968 7.382 1.00 91.62 203 VAL A N 1
ATOM 1565 C CA . VAL A 1 203 ? -39.337 -4.273 6.982 1.00 91.62 203 VAL A CA 1
ATOM 1566 C C . VAL A 1 203 ? -38.561 -5.448 7.570 1.00 91.62 203 VAL A C 1
ATOM 1568 O O . VAL A 1 203 ? -38.989 -6.583 7.423 1.00 91.62 203 VAL A O 1
ATOM 1571 N N . GLN A 1 204 ? -37.391 -5.196 8.163 1.00 90.12 204 GLN A N 1
ATOM 1572 C CA . GLN A 1 204 ? -36.574 -6.207 8.825 1.00 90.12 204 GLN A CA 1
ATOM 1573 C C . GLN A 1 204 ? -35.616 -5.547 9.813 1.00 90.12 204 GLN A C 1
ATOM 1575 O O . GLN A 1 204 ? -35.106 -4.459 9.542 1.00 90.12 204 GLN A O 1
ATOM 1580 N N . TRP A 1 205 ? -35.349 -6.213 10.933 1.00 92.31 205 TRP A N 1
ATOM 1581 C CA . TRP A 1 205 ? -34.277 -5.842 11.850 1.00 92.31 205 TRP A CA 1
ATOM 1582 C C . TRP A 1 205 ? -33.138 -6.854 11.759 1.00 92.31 205 TRP A C 1
ATOM 1584 O O . TRP A 1 205 ? -33.385 -8.050 11.624 1.00 92.31 205 TRP A O 1
ATOM 1594 N N . PHE A 1 206 ? -31.904 -6.359 11.816 1.00 93.00 206 PHE A N 1
ATOM 1595 C CA . PHE A 1 206 ? -30.688 -7.169 11.756 1.00 93.00 206 PHE A CA 1
ATOM 1596 C C . PHE A 1 206 ? -29.841 -6.949 13.001 1.00 93.00 206 PHE A C 1
ATOM 1598 O O . PHE A 1 206 ? -29.775 -5.839 13.549 1.00 93.00 206 PHE A O 1
ATOM 1605 N N . CYS A 1 207 ? -29.185 -8.007 13.458 1.00 92.75 207 CYS A N 1
ATOM 1606 C CA . CYS A 1 207 ? -28.302 -7.944 14.614 1.00 92.75 207 CYS A CA 1
ATOM 1607 C C . CYS A 1 207 ? -26.855 -7.614 14.210 1.00 92.75 207 CYS A C 1
ATOM 1609 O O . CYS A 1 207 ? -26.081 -7.138 15.045 1.00 92.75 207 CYS A O 1
ATOM 1611 N N . SER A 1 208 ? -26.493 -7.796 12.934 1.00 93.56 208 SER A N 1
ATOM 1612 C CA . SER A 1 208 ? -25.202 -7.372 12.385 1.00 93.56 208 SER A CA 1
ATOM 1613 C C . SER A 1 208 ? -25.321 -6.768 10.981 1.00 93.56 208 SER A C 1
ATOM 1615 O O . SER A 1 208 ? -26.343 -6.885 10.305 1.00 93.56 208 SER A O 1
ATOM 1617 N N . VAL A 1 209 ? -24.273 -6.058 10.555 1.00 94.25 209 VAL A N 1
ATOM 1618 C CA . VAL A 1 209 ? -24.214 -5.469 9.208 1.00 94.25 209 VAL A CA 1
ATOM 1619 C C . VAL A 1 209 ? -24.067 -6.563 8.155 1.00 94.25 209 VAL A C 1
ATOM 1621 O O . VAL A 1 209 ? -24.697 -6.498 7.106 1.00 94.25 209 VAL A O 1
ATOM 1624 N N . GLU A 1 210 ? -23.276 -7.584 8.462 1.00 95.69 210 GLU A N 1
ATOM 1625 C CA . GLU A 1 210 ? -23.038 -8.739 7.601 1.00 95.69 210 GLU A CA 1
ATOM 1626 C C . GLU A 1 210 ? -24.347 -9.482 7.310 1.00 95.69 210 GLU A C 1
ATOM 1628 O O . GLU A 1 210 ? -24.625 -9.796 6.158 1.00 95.69 210 GLU A O 1
ATOM 1633 N N . GLU A 1 211 ? -25.196 -9.674 8.326 1.00 93.50 211 GLU A N 1
ATOM 1634 C CA . GLU A 1 211 ? -26.520 -10.289 8.174 1.00 93.50 211 GLU A CA 1
ATOM 1635 C C . GLU A 1 211 ? -27.415 -9.492 7.211 1.00 93.50 211 GLU A C 1
ATOM 1637 O O . GLU A 1 211 ? -28.078 -10.060 6.341 1.00 93.50 211 GLU A O 1
ATOM 1642 N N . ALA A 1 212 ? -27.395 -8.160 7.322 1.00 94.50 212 ALA A N 1
ATOM 1643 C CA . ALA A 1 212 ? -28.142 -7.285 6.427 1.00 94.50 212 ALA A CA 1
ATOM 1644 C C . ALA A 1 212 ? -27.629 -7.376 4.979 1.00 94.50 212 ALA A C 1
ATOM 1646 O O . ALA A 1 212 ? -28.421 -7.414 4.035 1.00 94.50 212 ALA A O 1
ATOM 1647 N N . GLU A 1 213 ? -26.310 -7.428 4.789 1.00 96.00 213 GLU A N 1
ATOM 1648 C CA . GLU A 1 213 ? -25.686 -7.534 3.466 1.00 96.00 213 GLU A CA 1
ATOM 1649 C C . GLU A 1 213 ? -25.936 -8.899 2.809 1.00 96.00 213 GLU A C 1
ATOM 1651 O O . GLU A 1 213 ? -26.243 -8.954 1.615 1.00 96.00 213 GLU A O 1
ATOM 1656 N N . GLU A 1 214 ? -25.902 -9.989 3.579 1.00 96.12 214 GLU A N 1
ATOM 1657 C CA . GLU A 1 214 ? -26.280 -11.331 3.116 1.00 96.12 214 GLU A CA 1
ATOM 1658 C C . GLU A 1 214 ? -27.765 -11.415 2.733 1.00 96.12 214 GLU A C 1
ATOM 1660 O O . GLU A 1 214 ? -28.116 -12.077 1.753 1.00 96.12 214 GLU A O 1
ATOM 1665 N N . ALA A 1 215 ? -28.629 -10.677 3.439 1.00 93.62 215 ALA A N 1
ATOM 1666 C CA . ALA A 1 215 ? -30.038 -10.501 3.086 1.00 93.62 215 ALA A CA 1
ATOM 1667 C C . ALA A 1 215 ? -30.261 -9.573 1.869 1.00 93.62 215 ALA A C 1
ATOM 1669 O O . ALA A 1 215 ? -31.401 -9.347 1.460 1.00 93.62 215 ALA A O 1
ATOM 1670 N N . GLY A 1 216 ? -29.191 -9.043 1.264 1.00 95.62 216 GLY A N 1
ATOM 1671 C CA . GLY A 1 216 ? -29.245 -8.221 0.053 1.00 95.62 216 GLY A CA 1
ATOM 1672 C C . GLY A 1 216 ? -29.465 -6.727 0.302 1.00 95.62 216 GLY A C 1
ATOM 1673 O O . GLY A 1 216 ? -29.720 -5.981 -0.650 1.00 95.62 216 GLY A O 1
ATOM 1674 N N . TYR A 1 217 ? -29.355 -6.266 1.549 1.00 96.19 217 TYR A N 1
ATOM 1675 C CA . TYR A 1 217 ? -29.411 -4.846 1.880 1.00 96.19 217 TYR A CA 1
ATOM 1676 C C . TYR A 1 217 ? -28.050 -4.190 1.649 1.00 96.19 217 TYR A C 1
ATOM 1678 O O . TYR A 1 217 ? -26.996 -4.812 1.726 1.00 96.19 217 TYR A O 1
ATOM 1686 N N . ARG A 1 218 ? -28.060 -2.886 1.383 1.00 95.75 218 ARG A N 1
ATOM 1687 C CA . ARG A 1 218 ? -26.842 -2.089 1.183 1.00 95.75 218 ARG A CA 1
ATOM 1688 C C . ARG A 1 218 ? -26.789 -0.881 2.107 1.00 95.75 218 ARG A C 1
ATOM 1690 O O . ARG A 1 218 ? -27.819 -0.364 2.536 1.00 95.75 218 ARG A O 1
ATOM 1697 N N . ALA A 1 219 ? -25.588 -0.354 2.320 1.00 93.75 219 ALA A N 1
ATOM 1698 C CA . ALA A 1 219 ? -25.400 0.884 3.064 1.00 93.75 219 ALA A CA 1
ATOM 1699 C C . ALA A 1 219 ? -26.038 2.112 2.357 1.00 93.75 219 ALA A C 1
ATOM 1701 O O . ALA A 1 219 ? -26.192 2.133 1.121 1.00 93.75 219 ALA A O 1
ATOM 1702 N N . PRO A 1 220 ? -26.375 3.182 3.109 1.00 91.31 220 PRO A N 1
ATOM 1703 C CA . PRO A 1 220 ? -26.820 4.453 2.545 1.00 91.31 220 PRO A CA 1
ATOM 1704 C C . PRO A 1 220 ? -25.714 5.112 1.710 1.00 91.31 220 PRO A C 1
ATOM 1706 O O . PRO A 1 220 ? -24.540 5.091 2.080 1.00 91.31 220 PRO A O 1
ATOM 1709 N N . LYS A 1 221 ? -26.087 5.748 0.594 1.00 88.06 221 LYS A N 1
ATOM 1710 C CA . LYS A 1 221 ? -25.149 6.576 -0.177 1.00 88.06 221 LYS A CA 1
ATOM 1711 C C . LYS A 1 221 ? -24.893 7.875 0.592 1.00 88.06 221 LYS A C 1
ATOM 1713 O O . LYS A 1 221 ? -25.838 8.454 1.128 1.00 88.06 221 LYS A O 1
ATOM 1718 N N . ARG A 1 222 ? -23.625 8.281 0.671 1.00 77.56 222 ARG A N 1
ATOM 1719 C CA . ARG A 1 222 ? -23.225 9.580 1.224 1.00 77.56 222 ARG A CA 1
ATOM 1720 C C . ARG A 1 222 ? -23.518 10.703 0.244 1.00 77.56 222 ARG A C 1
ATOM 1722 O O . ARG A 1 222 ? -23.380 10.449 -0.973 1.00 77.56 222 ARG A O 1
#

Organism: NCBI:txid459525

pLDDT: mean 78.76, std 22.18, range [29.91, 98.31]

Mean predicted aligned error: 21.41 Å

Foldseek 3Di:
DVVVVVVVVVVVVVVVVDPDDDDDDPVVVVVVVVVCVVVPDDDDPVVVVVVVVVVVVVVVVVVVVVVVVVVVVVVVVVVVVVVVVVVVVVVVVVVVVVVVVVVVVVVVVVVVVVVVVVVVVVVVVVVVVVVVVVVVVVVVVVVVVVPPPDDDDDDDDDDDDDDDDDDDDDDDDAPPVAQWFQAPVLAIDHPPDPCSVVRDRGPHGHNDPVVSVVVVHDYDDD

Sequence (222 aa):
MIGLIVGLLLLLIVNLSFGKNSFGIKRSALMICLISVFLGTGCSADKTAILNKQLDKQISTNQKLLDKLNKAETENDTLSEKINSLDDEEKEFQSQNEKLAAKVESLEKENKILSGKNQTLTKENDSLKIAKAKIENELNYMAKESTDYQDETTDSALEDNESVSDDEVIGTDFDDSCGIKGSENGIYHVPGSTYYDRTTHVVQWFCSVEEAEEAGYRAPKR